Protein 3C9X (pdb70)

Solvent-accessible surface area: 13949 Å² total

Organism: Hypocrea jecorina (NCBI:txid51453)

CATH classification: 2.40.70.10 (+1 more: 2.40.70.10)

Nearest PDB structures (foldseek):
  3emy-assembly1_A  TM=1.001E+00  e=7.945E-72  Trichoderma reesei
  1gvt-assembly1_A  TM=9.847E-01  e=3.030E-51  Cryphonectria parasitica
  7bku-assembly1_A  TM=9.718E-01  e=2.158E-51  Cryphonectria parasitica
  4yct-assembly1_A  TM=9.682E-01  e=2.598E-50  Cryphonectria parasitica
  1ibq-assembly2_B  TM=9.775E-01  e=3.389E-44  Aspergillus phoenicis

B-factor: mean 25.07, std 8.89, range [13.04, 64.16]

Structure (mmCIF, N/CA/C/O backbone):
data_3C9X
#
_entry.id   3C9X
#
_cell.length_a   74.171
_cell.length_b   74.171
_cell.length_c   161.530
_cell.angle_alpha   90.00
_cell.angle_beta   90.00
_cell.angle_gamma   90.00
#
_symmetry.space_group_name_H-M   'P 43 21 2'
#
loop_
_entity.id
_entity.type
_entity.pdbx_description
1 polymer 'Trichoderma reesei Aspartic protease'
2 non-polymer GLYCEROL
3 water water
#
loop_
_atom_site.group_PDB
_atom_site.id
_atom_site.type_symbol
_atom_site.label_atom_id
_atom_site.label_alt_id
_atom_site.label_comp_id
_atom_site.label_asym_id
_atom_site.label_entity_id
_atom_site.label_seq_id
_atom_site.pdbx_PDB_ins_code
_atom_site.Cartn_x
_atom_site.Cartn_y
_atom_site.Cartn_z
_atom_site.occupancy
_atom_site.B_iso_or_equiv
_atom_site.auth_seq_id
_atom_site.auth_comp_id
_atom_site.auth_asym_id
_atom_site.auth_atom_id
_atom_site.pdbx_PDB_model_num
ATOM 9 N N . THR A 1 2 ? -6.611 69.146 10.748 1.00 17.57 -1 THR A N 1
ATOM 10 C CA . THR A 1 2 ? -5.619 68.343 10.036 1.00 17.36 -1 THR A CA 1
ATOM 11 C C . THR A 1 2 ? -4.251 68.685 10.611 1.00 17.16 -1 THR A C 1
ATOM 12 O O . THR A 1 2 ? -4.114 69.641 11.403 1.00 17.72 -1 THR A O 1
ATOM 16 N N . GLY A 1 3 ? -3.242 67.928 10.166 1.00 17.10 0 GLY A N 1
ATOM 17 C CA . GLY A 1 3 ? -1.848 68.279 10.423 1.00 17.22 0 GLY A CA 1
ATOM 18 C C . GLY A 1 3 ? -1.074 68.102 9.120 1.00 17.30 0 GLY A C 1
ATOM 19 O O . GLY A 1 3 ? -1.454 67.280 8.222 1.00 17.84 0 GLY A O 1
ATOM 20 N N . SER A 1 4 ? -0.005 68.869 8.957 1.00 17.51 1 SER A N 1
ATOM 21 C CA . SER A 1 4 ? 0.858 68.658 7.796 1.00 17.12 1 SER A CA 1
ATOM 22 C C . SER A 1 4 ? 2.264 68.901 8.286 1.00 19.16 1 SER A C 1
ATOM 23 O O . SER A 1 4 ? 2.576 70.049 8.690 1.00 19.23 1 SER A O 1
ATOM 27 N N . ALA A 1 5 ? 3.116 67.873 8.198 1.00 17.21 2 ALA A N 1
ATOM 28 C CA . ALA A 1 5 ? 4.484 67.980 8.756 1.00 18.49 2 ALA A CA 1
ATOM 29 C C . ALA A 1 5 ? 5.507 67.710 7.651 1.00 19.36 2 ALA A C 1
ATOM 30 O O . ALA A 1 5 ? 5.521 66.639 7.079 1.00 19.18 2 ALA A O 1
ATOM 32 N N . PRO A 1 6 ? 6.317 68.710 7.278 1.00 19.94 3 PRO A N 1
ATOM 33 C CA . PRO A 1 6 ? 7.365 68.439 6.268 1.00 19.21 3 PRO A CA 1
ATOM 34 C C . PRO A 1 6 ? 8.329 67.332 6.691 1.00 20.65 3 PRO A C 1
ATOM 35 O O . PRO A 1 6 ? 8.661 67.223 7.880 1.00 21.57 3 PRO A O 1
ATOM 39 N N . ASN A 1 7 ? 8.756 66.500 5.734 1.00 18.86 4 ASN A N 1
ATOM 40 C CA . ASN A 1 7 ? 9.807 65.521 6.009 1.00 17.33 4 ASN A CA 1
ATOM 41 C C . ASN A 1 7 ? 10.986 65.763 5.063 1.00 20.46 4 ASN A C 1
ATOM 42 O O . ASN A 1 7 ? 10.917 66.539 4.126 1.00 20.42 4 ASN A O 1
ATOM 47 N N . HIS A 1 8 ? 12.100 65.152 5.391 1.00 19.44 5 HIS A N 1
ATOM 48 C CA . HIS A 1 8 ? 13.255 65.187 4.490 1.00 21.71 5 HIS A CA 1
ATOM 49 C C . HIS A 1 8 ? 14.072 63.918 4.573 1.00 21.40 5 HIS A C 1
ATOM 50 O O . HIS A 1 8 ? 14.166 63.314 5.628 1.00 21.76 5 HIS A O 1
ATOM 57 N N . PRO A 1 9 ? 14.718 63.542 3.459 1.00 20.35 6 PRO A N 1
ATOM 58 C CA . PRO A 1 9 ? 15.659 62.412 3.442 1.00 19.88 6 PRO A CA 1
ATOM 59 C C . PRO A 1 9 ? 16.882 62.730 4.298 1.00 21.45 6 PRO A C 1
ATOM 60 O O . PRO A 1 9 ? 17.328 63.857 4.305 1.00 22.85 6 PRO A O 1
ATOM 64 N N . SER A 1 10 ? 17.364 61.733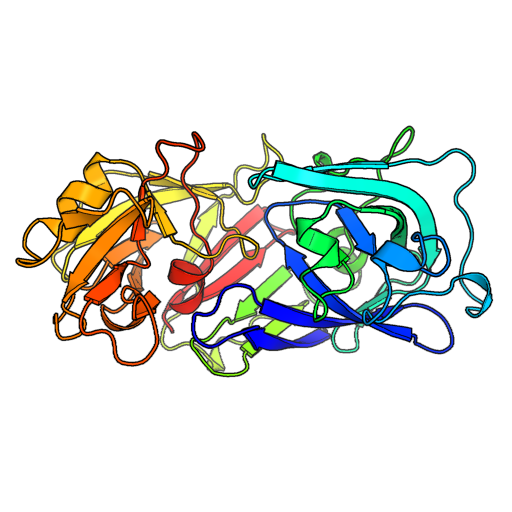 5.021 1.00 20.22 7 SER A N 1
ATOM 65 C CA . SER A 1 10 ? 18.479 61.909 5.970 1.00 21.72 7 SER A CA 1
ATOM 66 C C . SER A 1 10 ? 19.802 62.088 5.211 1.00 26.73 7 SER A C 1
ATOM 67 O O . SER A 1 10 ? 20.748 62.676 5.733 1.00 28.76 7 SER A O 1
ATOM 70 N N . ASP A 1 11 ? 19.892 61.552 4.005 1.00 25.70 8 ASP A N 1
ATOM 71 C CA . ASP A 1 11 ? 21.128 61.593 3.231 1.00 27.36 8 ASP A CA 1
ATOM 72 C C . ASP A 1 11 ? 20.874 61.471 1.746 1.00 28.86 8 ASP A C 1
ATOM 73 O O . ASP A 1 11 ? 19.719 61.367 1.294 1.00 26.60 8 ASP A O 1
ATOM 78 N N . SER A 1 12 ? 21.956 61.469 0.976 1.00 29.52 9 SER A N 1
ATOM 79 C CA . SER A 1 12 ? 21.869 61.485 -0.491 1.00 31.39 9 SER A CA 1
ATOM 80 C C . SER A 1 12 ? 21.275 60.180 -1.050 1.00 26.00 9 SER A C 1
ATOM 81 O O . SER A 1 12 ? 20.874 60.132 -2.198 1.00 29.96 9 SER A O 1
ATOM 84 N N . ALA A 1 13 ? 21.209 59.130 -0.240 1.00 25.96 10 ALA A N 1
ATOM 85 C CA . ALA A 1 13 ? 20.665 57.862 -0.709 1.00 25.97 10 ALA A CA 1
ATOM 86 C C . ALA A 1 13 ? 19.250 57.584 -0.134 1.00 23.02 10 ALA A C 1
ATOM 87 O O . ALA A 1 13 ? 18.790 56.448 -0.197 1.00 25.09 10 ALA A O 1
ATOM 89 N N . ASP A 1 14 ? 18.617 58.612 0.424 1.00 22.07 11 ASP A N 1
ATOM 90 C CA . ASP A 1 14 ? 17.258 58.491 0.992 1.00 20.95 11 ASP A CA 1
ATOM 91 C C . ASP A 1 14 ? 17.181 57.331 1.973 1.00 22.49 11 ASP A C 1
ATOM 92 O O . ASP A 1 14 ? 16.277 56.513 1.920 1.00 19.68 11 ASP A O 1
ATOM 97 N N . SER A 1 15 ? 18.141 57.237 2.879 1.00 20.00 12 SER A N 1
ATOM 98 C CA . SER A 1 15 ? 18.170 56.073 3.747 1.00 21.42 12 SER A CA 1
ATOM 99 C C . SER A 1 15 ? 16.935 55.972 4.668 1.00 19.11 12 SER A C 1
ATOM 100 O O . SER A 1 15 ? 16.463 54.891 4.910 1.00 20.30 12 SER A O 1
ATOM 103 N N . GLU A 1 16 ? 16.521 57.117 5.211 1.00 18.76 13 GLU A N 1
ATOM 104 C CA . GLU A 1 16 ? 15.346 57.201 6.084 1.00 19.30 13 GLU A CA 1
ATOM 105 C C . GLU A 1 16 ? 14.839 58.629 5.972 1.00 20.28 13 GLU A C 1
ATOM 106 O O . GLU A 1 16 ? 15.508 59.488 5.380 1.00 19.37 13 GLU A O 1
ATOM 112 N N . TYR A 1 17 ? 13.612 58.866 6.455 1.00 18.71 14 TYR A N 1
ATOM 113 C CA . TYR A 1 17 ? 12.987 60.176 6.328 1.00 19.28 14 TYR A CA 1
ATOM 114 C C . TYR A 1 17 ? 12.743 60.723 7.724 1.00 18.31 14 TYR A C 1
ATOM 115 O O . TYR A 1 17 ? 12.342 59.967 8.618 1.00 19.76 14 TYR A O 1
ATOM 124 N N . ILE A 1 18 ? 13.058 62.006 7.896 1.00 16.81 15 ILE A N 1
ATOM 125 C CA . ILE A 1 18 ? 13.073 62.694 9.194 1.00 19.80 15 ILE A CA 1
ATOM 126 C C . ILE A 1 18 ? 11.989 63.754 9.254 1.00 18.94 15 ILE A C 1
ATOM 127 O O . ILE A 1 18 ? 11.869 64.552 8.321 1.00 19.10 15 ILE A O 1
ATOM 132 N N . THR A 1 19 ? 11.200 63.798 10.329 1.00 18.40 16 THR A N 1
ATOM 133 C CA . THR A 1 19 ? 10.083 64.729 10.506 1.00 19.12 16 THR A CA 1
ATOM 134 C C . THR A 1 19 ? 10.127 65.317 11.941 1.00 19.32 16 THR A C 1
ATOM 135 O O . THR A 1 19 ? 10.406 64.589 12.897 1.00 19.20 16 THR A O 1
ATOM 139 N N . SER A 1 20 ? 9.881 66.613 12.113 1.00 19.35 17 SER A N 1
ATOM 140 C CA . SER A 1 20 ? 9.831 67.186 13.485 1.00 18.94 17 SER A CA 1
ATOM 141 C C . SER A 1 20 ? 8.543 66.825 14.194 1.00 20.16 17 SER A C 1
ATOM 142 O O . SER A 1 20 ? 7.480 66.761 13.581 1.00 21.07 17 SER A O 1
ATOM 145 N N . VAL A 1 21 ? 8.672 66.548 15.495 1.00 17.45 18 VAL A N 1
ATOM 146 C CA . VAL A 1 21 ? 7.565 66.296 16.414 1.00 17.87 18 VAL A CA 1
ATOM 147 C C . VAL A 1 21 ? 7.748 67.204 17.647 1.00 18.39 18 VAL A C 1
ATOM 148 O O . VAL A 1 21 ? 8.862 67.303 18.188 1.00 20.80 18 VAL A O 1
ATOM 152 N N . SER A 1 22 ? 6.659 67.809 18.110 1.00 18.14 19 SER A N 1
ATOM 153 C CA . SER A 1 22 ? 6.717 68.619 19.333 1.00 19.88 19 SER A CA 1
ATOM 154 C C . SER A 1 22 ? 6.093 67.884 20.515 1.00 18.78 19 SER A C 1
ATOM 155 O O . SER A 1 22 ? 4.889 67.570 20.503 1.00 19.60 19 SER A O 1
ATOM 158 N N . ILE A 1 23 ? 6.897 67.647 21.550 1.00 16.16 20 ILE A N 1
ATOM 159 C CA . ILE A 1 23 ? 6.428 66.965 22.743 1.00 17.52 20 ILE A CA 1
ATOM 160 C C . ILE A 1 23 ? 6.438 67.877 23.972 1.00 19.29 20 ILE A C 1
ATOM 161 O O . ILE A 1 23 ? 7.418 68.559 24.206 1.00 19.97 20 ILE A O 1
ATOM 166 N N . GLY A 1 24 ? 5.361 67.879 24.731 1.00 18.38 21 GLY A N 1
ATOM 167 C CA . GLY A 1 24 ? 5.352 68.563 26.023 1.00 17.32 21 GLY A CA 1
ATOM 168 C C . GLY A 1 24 ? 4.963 70.031 26.002 1.00 21.06 21 GLY A C 1
ATOM 169 O O . GLY A 1 24 ? 4.657 70.622 24.972 1.00 19.23 21 GLY A O 1
ATOM 170 N N . THR A 1 25 ? 4.935 70.600 27.203 1.00 19.26 22 THR A N 1
ATOM 171 C CA . THR A 1 25 ? 4.532 71.971 27.401 1.00 22.09 22 THR A CA 1
ATOM 172 C C . THR A 1 25 ? 5.570 72.678 28.278 1.00 22.36 22 THR A C 1
ATOM 173 O O . THR A 1 25 ? 5.748 72.305 29.420 1.00 22.57 22 THR A O 1
ATOM 177 N N . PRO A 1 26 ? 6.290 73.669 27.718 1.00 24.09 23 PRO A N 1
ATOM 178 C CA . PRO A 1 26 ? 6.386 74.120 26.322 1.00 24.36 23 PRO A CA 1
ATOM 179 C C . PRO A 1 26 ? 6.919 73.030 25.381 1.00 21.21 23 PRO A C 1
ATOM 180 O O . PRO A 1 26 ? 7.466 72.029 25.844 1.00 20.99 23 PRO A O 1
ATOM 184 N N . ALA A 1 27 ? 6.735 73.225 24.084 1.00 20.99 24 ALA A N 1
ATOM 185 C CA . ALA A 1 27 ? 7.096 72.187 23.096 1.00 21.77 24 ALA A CA 1
ATOM 186 C C . ALA A 1 27 ? 8.592 71.889 23.098 1.00 20.98 24 ALA A C 1
ATOM 187 O O . ALA A 1 27 ? 9.417 72.806 23.119 1.00 22.11 24 ALA A O 1
ATOM 189 N N . GLN A 1 28 ? 8.929 70.593 23.108 1.00 17.73 25 GLN A N 1
ATOM 190 C CA . GLN A 1 28 ? 10.315 70.163 22.863 1.00 18.83 25 GLN A CA 1
ATOM 191 C C . GLN A 1 28 ? 10.308 69.486 21.508 1.00 20.02 25 GLN A C 1
ATOM 192 O O . GLN A 1 28 ? 9.600 68.517 21.321 1.00 19.66 25 GLN A O 1
ATOM 198 N N . VAL A 1 29 ? 11.084 70.020 20.564 1.00 19.08 26 VAL A N 1
ATOM 199 C CA . VAL A 1 29 ? 11.033 69.596 19.170 1.00 19.75 26 VAL A CA 1
ATOM 200 C C . VAL A 1 29 ? 12.098 68.568 18.917 1.00 21.18 26 VAL A C 1
ATOM 201 O O . VAL A 1 29 ? 13.295 68.834 19.159 1.00 25.36 26 VAL A O 1
ATOM 205 N N . LEU A 1 30 ? 11.687 67.372 18.512 1.00 20.07 27 LEU A N 1
ATOM 206 C CA . LEU A 1 30 ? 12.591 66.264 18.244 1.00 18.81 27 LEU A CA 1
ATOM 207 C C . LEU A 1 30 ? 12.419 65.804 16.796 1.00 19.11 27 LEU A C 1
ATOM 208 O O . LEU A 1 30 ? 11.291 65.704 16.286 1.00 18.81 27 LEU A O 1
ATOM 213 N N . PRO A 1 31 ? 13.529 65.497 16.141 1.00 15.92 28 PRO A N 1
ATOM 214 C CA . PRO A 1 31 ? 13.416 64.814 14.838 1.00 16.52 28 PRO A CA 1
ATOM 215 C C . PRO A 1 31 ? 13.207 63.306 14.966 1.00 17.06 28 PRO A C 1
ATOM 216 O O . PRO A 1 31 ? 14.095 62.629 15.465 1.00 17.71 28 PRO A O 1
ATOM 220 N N . LEU A 1 32 ? 12.085 62.776 14.458 1.00 16.71 29 LEU A N 1
ATOM 221 C CA . LEU A 1 32 ? 11.773 61.357 14.646 1.00 15.27 29 LEU A CA 1
ATOM 222 C C . LEU A 1 32 ? 11.529 60.684 13.299 1.00 16.41 29 LEU A C 1
ATOM 223 O O . LEU A 1 32 ? 11.243 61.331 12.277 1.00 17.31 29 LEU A O 1
ATOM 228 N N . ASP A 1 33 ? 11.676 59.376 13.297 1.00 15.62 30 ASP A N 1
ATOM 229 C CA . ASP A 1 33 ? 11.502 58.577 12.087 1.00 17.53 30 ASP A CA 1
ATOM 230 C C . ASP A 1 33 ? 10.079 57.991 12.133 1.00 16.34 30 ASP A C 1
ATOM 231 O O . ASP A 1 33 ? 9.789 57.125 12.949 1.00 16.87 30 ASP A O 1
ATOM 236 N N . PHE A 1 34 ? 9.190 58.467 11.251 1.00 16.09 31 PHE A N 1
ATOM 237 C CA . PHE A 1 34 ? 7.818 57.952 11.154 1.00 17.28 31 PHE A CA 1
ATOM 238 C C . PHE A 1 34 ? 7.875 56.563 10.528 1.00 16.60 31 PHE A C 1
ATOM 239 O O . PHE A 1 34 ? 8.423 56.368 9.417 1.00 18.24 31 PHE A O 1
ATOM 247 N N . ASP A 1 35 ? 7.367 55.555 11.238 1.00 15.18 32 ASP A N 1
ATOM 248 C CA . ASP A 1 35 ? 7.624 54.179 10.827 1.00 14.67 32 ASP A CA 1
ATOM 249 C C . ASP A 1 35 ? 6.325 53.384 10.745 1.00 16.91 32 ASP A C 1
ATOM 250 O O . ASP A 1 35 ? 5.777 52.956 11.762 1.00 15.34 32 ASP A O 1
ATOM 255 N N . THR A 1 36 ? 5.798 53.169 9.538 1.00 17.40 33 THR A N 1
ATOM 256 C CA . THR A 1 36 ? 4.516 52.429 9.442 1.00 17.68 33 THR A CA 1
ATOM 257 C C . THR A 1 36 ? 4.724 50.905 9.608 1.00 16.40 33 THR A C 1
ATOM 258 O O . THR A 1 36 ? 3.778 50.137 9.521 1.00 16.67 33 THR A O 1
ATOM 262 N N . GLY A 1 37 ? 5.961 50.508 9.880 1.00 16.18 34 GLY A N 1
ATOM 263 C CA . GLY A 1 37 ? 6.303 49.110 10.150 1.00 17.17 34 GLY A CA 1
ATOM 264 C C . GLY A 1 37 ? 6.433 48.825 11.663 1.00 17.43 34 GLY A C 1
ATOM 265 O O . GLY A 1 37 ? 6.758 47.730 12.060 1.00 18.69 34 GLY A O 1
ATOM 266 N N . SER A 1 38 ? 6.204 49.809 12.513 1.00 14.70 35 SER A N 1
ATOM 267 C CA . SER A 1 38 ? 6.199 49.490 13.939 1.00 17.21 35 SER A CA 1
ATOM 268 C C . SER A 1 38 ? 5.144 50.303 14.685 1.00 16.46 35 SER A C 1
ATOM 269 O O . SER A 1 38 ? 4.523 51.198 14.101 1.00 16.22 35 SER A O 1
ATOM 272 N N . SER A 1 39 ? 4.994 50.042 15.986 1.00 15.64 36 SER A N 1
ATOM 273 C CA . SER A 1 39 ? 3.845 50.580 16.700 1.00 16.31 36 SER A CA 1
ATOM 274 C C . SER A 1 39 ? 4.178 51.297 18.003 1.00 16.07 36 SER A C 1
ATOM 275 O O . SER A 1 39 ? 3.298 51.509 18.798 1.00 15.72 36 SER A O 1
ATOM 278 N N . ASP A 1 40 ? 5.453 51.597 18.231 1.00 15.35 37 ASP A N 1
ATOM 279 C CA . ASP A 1 40 ? 5.865 52.286 19.432 1.00 16.12 37 ASP A CA 1
ATOM 280 C C . ASP A 1 40 ? 6.369 53.690 19.132 1.00 16.61 37 ASP A C 1
ATOM 281 O O . ASP A 1 40 ? 7.173 53.907 18.203 1.00 18.44 37 ASP A O 1
ATOM 286 N N . LEU A 1 41 ? 5.908 54.653 19.910 1.00 16.25 38 LEU A N 1
ATOM 287 C CA . LEU A 1 41 ? 6.485 56.000 19.822 1.00 14.77 38 LEU A CA 1
ATOM 288 C C . LEU A 1 41 ? 7.524 56.068 20.949 1.00 15.27 38 LEU A C 1
ATOM 289 O O . LEU A 1 41 ? 7.154 56.093 22.102 1.00 15.75 38 LEU A O 1
ATOM 294 N N . TRP A 1 42 ? 8.790 56.075 20.589 1.00 14.72 39 TRP A N 1
ATOM 295 C CA . TRP A 1 42 ? 9.858 56.093 21.600 1.00 15.81 39 TRP A CA 1
ATOM 296 C C . TRP A 1 42 ? 10.888 57.142 21.306 1.00 17.08 39 TRP A C 1
ATOM 297 O O . TRP A 1 42 ? 11.073 57.488 20.143 1.00 16.64 39 TRP A O 1
ATOM 308 N N . VAL A 1 43 ? 11.495 57.730 22.347 1.00 15.32 40 VAL A N 1
ATOM 309 C CA . VAL A 1 43 ? 12.388 58.867 22.132 1.00 16.82 40 VAL A CA 1
ATOM 310 C C . VAL A 1 43 ? 13.638 58.737 23.008 1.00 15.18 40 VAL A C 1
ATOM 311 O O . VAL A 1 43 ? 13.601 58.049 24.074 1.00 16.60 40 VAL A O 1
ATOM 315 N N . PHE A 1 44 ? 14.708 59.358 22.531 1.00 14.91 41 PHE A N 1
ATOM 316 C CA . PHE A 1 44 ? 15.897 59.627 23.361 1.00 15.39 41 PHE A CA 1
ATOM 317 C C . PHE A 1 44 ? 15.412 60.690 24.368 1.00 15.73 41 PHE A C 1
ATOM 318 O O . PHE A 1 44 ? 14.700 61.623 24.010 1.00 16.54 41 PHE A O 1
ATOM 326 N N . SER A 1 45 ? 15.776 60.533 25.631 1.00 15.38 42 SER A N 1
ATOM 327 C CA . SER A 1 45 ? 15.276 61.407 26.680 1.00 14.97 42 SER A CA 1
ATOM 328 C C . SER A 1 45 ? 16.386 61.686 27.685 1.00 15.76 42 SER A C 1
ATOM 329 O O . SER A 1 45 ? 17.523 61.248 27.515 1.00 17.24 42 SER A O 1
ATOM 332 N N . SER A 1 46 ? 16.029 62.459 28.707 1.00 16.13 43 SER A N 1
ATOM 333 C CA . SER A 1 46 ? 16.948 62.778 29.779 1.00 17.70 43 SER A CA 1
ATOM 334 C C . SER A 1 46 ? 17.306 61.524 30.604 1.00 18.87 43 SER A C 1
ATOM 335 O O . SER A 1 46 ? 18.267 61.557 31.377 1.00 20.04 43 SER A O 1
ATOM 338 N N . GLU A 1 47 ? 16.577 60.433 30.401 1.00 18.42 44 GLU A N 1
ATOM 339 C CA . GLU A 1 47 ? 16.856 59.150 31.032 1.00 19.15 44 GLU A CA 1
ATOM 340 C C . GLU A 1 47 ? 17.690 58.198 30.161 1.00 18.58 44 GLU A C 1
ATOM 341 O O . GLU A 1 47 ? 18.028 57.098 30.611 1.00 17.98 44 GLU A O 1
ATOM 347 N N . THR A 1 48 ? 17.944 58.587 28.911 1.00 17.37 45 THR A N 1
ATOM 348 C CA . THR A 1 48 ? 18.790 57.783 28.022 1.00 16.26 45 THR A CA 1
ATOM 349 C C . THR A 1 48 ? 20.235 58.026 28.504 1.00 16.45 45 THR A C 1
ATOM 350 O O . THR A 1 48 ? 20.565 59.141 28.867 1.00 17.93 45 THR A O 1
ATOM 354 N N . PRO A 1 49 ? 21.029 56.973 28.590 1.00 16.97 46 PRO A N 1
ATOM 355 C CA . PRO A 1 49 ? 22.440 57.133 29.024 1.00 17.38 46 PRO A CA 1
ATOM 356 C C . PRO A 1 49 ? 23.102 58.271 28.207 1.00 17.69 46 PRO A C 1
ATOM 357 O O . PRO A 1 49 ? 22.883 58.403 26.978 1.00 17.29 46 PRO A O 1
ATOM 361 N N . LYS A 1 50 ? 23.844 59.142 28.886 1.00 16.35 47 LYS A N 1
ATOM 362 C CA . LYS A 1 50 ? 24.347 60.347 28.212 1.00 16.91 47 LYS A CA 1
ATOM 363 C C . LYS A 1 50 ? 25.336 59.976 27.096 1.00 16.74 47 LYS A C 1
ATOM 364 O O . LYS A 1 50 ? 25.441 60.703 26.102 1.00 17.44 47 LYS A O 1
ATOM 370 N N . SER A 1 51 ? 26.011 58.838 27.273 1.00 18.56 48 SER A N 1
ATOM 371 C CA . SER A 1 51 ? 26.986 58.329 26.301 1.00 18.68 48 SER A CA 1
ATOM 372 C C . SER A 1 51 ? 26.250 57.874 25.037 1.00 21.50 48 SER A C 1
ATOM 373 O O . SER A 1 51 ? 26.835 57.846 23.966 1.00 21.61 48 SER A O 1
ATOM 376 N N . SER A 1 52 ? 24.992 57.466 25.188 1.00 17.54 49 SER A N 1
ATOM 377 C CA . SER A 1 52 ? 24.173 57.097 23.999 1.00 18.35 49 SER A CA 1
ATOM 378 C C . SER A 1 52 ? 23.480 58.282 23.362 1.00 19.99 49 SER A C 1
ATOM 379 O O . SER A 1 52 ? 23.276 58.289 22.148 1.00 19.83 49 SER A O 1
ATOM 382 N N . ALA A 1 53 ? 23.050 59.254 24.170 1.00 17.66 50 ALA A N 1
ATOM 383 C CA . ALA A 1 53 ? 22.224 60.353 23.677 1.00 17.39 50 ALA A CA 1
ATOM 384 C C . ALA A 1 53 ? 23.035 61.566 23.220 1.00 18.89 50 ALA A C 1
ATOM 385 O O . ALA A 1 53 ? 22.475 62.505 22.658 1.00 18.24 50 ALA A O 1
ATOM 387 N N . THR A 1 54 ? 24.336 61.597 23.521 1.00 19.60 51 THR A N 1
ATOM 388 C CA . THR A 1 54 ? 25.095 62.792 23.180 1.00 21.06 51 THR A CA 1
ATOM 389 C C . THR A 1 54 ? 24.958 63.130 21.682 1.00 21.69 51 THR A C 1
ATOM 390 O O . THR A 1 54 ? 25.039 62.243 20.809 1.00 20.81 51 THR A O 1
ATOM 394 N N . GLY A 1 55 ? 24.747 64.413 21.401 1.00 20.67 52 GLY A N 1
ATOM 395 C CA . GLY A 1 55 ? 24.571 64.873 20.030 1.00 22.11 52 GLY A CA 1
ATOM 396 C C . GLY A 1 55 ? 23.151 64.687 19.489 1.00 22.92 52 GLY A C 1
ATOM 397 O O . GLY A 1 55 ? 22.852 65.178 18.393 1.00 24.11 52 GLY A O 1
ATOM 398 N N . HIS A 1 56 ? 22.274 64.021 20.243 1.00 19.08 53 HIS A N 1
ATOM 399 C CA . HIS A 1 56 ? 20.880 63.860 19.773 1.00 18.12 53 HIS A CA 1
ATOM 400 C C . HIS A 1 56 ? 19.999 64.827 20.554 1.00 20.33 53 HIS A C 1
ATOM 401 O O . HIS A 1 56 ? 20.220 65.028 21.724 1.00 20.33 53 HIS A O 1
ATOM 408 N N . ALA A 1 57 ? 18.985 65.409 19.928 1.00 19.82 54 ALA A N 1
ATOM 409 C CA . ALA A 1 57 ? 17.951 66.106 20.671 1.00 19.30 54 ALA A CA 1
ATOM 410 C C . ALA A 1 57 ? 17.267 65.116 21.595 1.00 18.66 54 ALA A C 1
ATOM 411 O O . ALA A 1 57 ? 17.052 63.948 21.210 1.00 17.69 54 ALA A O 1
ATOM 413 N N . ILE A 1 58 ? 16.907 65.571 22.794 1.00 18.67 55 ILE A N 1
ATOM 414 C CA . ILE A 1 58 ? 16.213 64.709 23.748 1.00 15.72 55 ILE A CA 1
ATOM 415 C C . ILE A 1 58 ? 14.967 65.326 24.344 1.00 18.06 55 ILE A C 1
ATOM 416 O O . ILE A 1 58 ? 14.813 66.562 24.440 1.00 18.71 55 ILE A O 1
ATOM 421 N N . TYR A 1 59 ? 14.115 64.439 24.805 1.00 16.15 56 TYR A N 1
ATOM 422 C CA . TYR A 1 59 ? 12.903 64.815 25.563 1.00 17.18 56 TYR A CA 1
ATOM 423 C C . TYR A 1 59 ? 13.193 64.773 27.064 1.00 18.71 56 TYR A C 1
ATOM 424 O O . TYR A 1 59 ? 13.629 63.729 27.563 1.00 17.74 56 TYR A O 1
ATOM 433 N N . THR A 1 60 ? 12.926 65.889 27.773 1.00 16.99 57 THR A N 1
ATOM 434 C CA . THR A 1 60 ? 13.084 65.909 29.212 1.00 18.47 57 THR A CA 1
ATOM 435 C C . THR A 1 60 ? 11.711 66.059 29.875 1.00 17.38 57 THR A C 1
ATOM 436 O O . THR A 1 60 ? 11.192 67.157 29.945 1.00 18.65 57 THR A O 1
ATOM 440 N N . PRO A 1 61 ? 11.117 64.968 30.362 1.00 18.45 58 PRO A N 1
ATOM 441 C CA . PRO A 1 61 ? 9.755 65.094 30.910 1.00 17.43 58 PRO A CA 1
ATOM 442 C C . PRO A 1 61 ? 9.661 66.011 32.141 1.00 20.39 58 PRO A C 1
ATOM 443 O O . PRO A 1 61 ? 8.622 66.615 32.308 1.00 21.09 58 PRO A O 1
ATOM 447 N N . SER A 1 62 ? 10.699 66.134 32.964 1.00 20.96 59 SER A N 1
ATOM 448 C CA . SER A 1 62 ? 10.576 67.090 34.079 1.00 20.73 59 SER A CA 1
ATOM 449 C C . SER A 1 62 ? 10.449 68.570 33.665 1.00 22.43 59 SER A C 1
ATOM 450 O O . SER A 1 62 ? 10.129 69.434 34.519 1.00 24.95 59 SER A O 1
ATOM 453 N N . LYS A 1 63 ? 10.746 68.905 32.418 1.00 20.39 60 LYS A N 1
ATOM 454 C CA . LYS A 1 63 ? 10.628 70.294 31.979 1.00 22.86 60 LYS A CA 1
ATOM 455 C C . LYS A 1 63 ? 9.291 70.570 31.286 1.00 22.65 60 LYS A C 1
ATOM 456 O O . LYS A 1 63 ? 9.081 71.659 30.761 1.00 23.03 60 LYS A O 1
ATOM 462 N N . SER A 1 64 ? 8.446 69.548 31.255 1.00 20.98 61 SER A N 1
ATOM 463 C CA . SER A 1 64 ? 7.121 69.653 30.660 1.00 19.80 61 SER A CA 1
ATOM 464 C C . SER A 1 64 ? 6.052 69.578 31.733 1.00 20.39 61 SER A C 1
ATOM 465 O O . SER A 1 64 ? 5.958 68.626 32.494 1.00 20.17 61 SER A O 1
ATOM 468 N N . SER A 1 65 ? 5.211 70.601 31.778 1.00 20.38 62 SER A N 1
ATOM 469 C CA . SER A 1 65 ? 4.169 70.703 32.782 1.00 23.94 62 SER A CA 1
ATOM 470 C C . SER A 1 65 ? 3.007 69.699 32.544 1.00 23.91 62 SER A C 1
ATOM 471 O O . SER A 1 65 ? 2.155 69.522 33.414 1.00 26.06 62 SER A O 1
ATOM 474 N N . THR A 1 66 ? 3.008 69.006 31.394 1.00 22.62 63 THR A N 1
ATOM 475 C CA . THR A 1 66 ? 1.916 68.106 31.027 1.00 20.96 63 THR A CA 1
ATOM 476 C C . THR A 1 66 ? 2.360 66.647 31.048 1.00 22.55 63 THR A C 1
ATOM 477 O O . THR A 1 66 ? 1.573 65.765 30.749 1.00 22.89 63 THR A O 1
ATOM 481 N N . SER A 1 67 A 3.623 66.395 31.377 1.00 20.15 63 SER A N 1
ATOM 482 C CA . SER A 1 67 A 4.085 64.998 31.418 1.00 19.56 63 SER A CA 1
ATOM 483 C C . SER A 1 67 A 3.568 64.273 32.651 1.00 20.51 63 SER A C 1
ATOM 484 O O . SER A 1 67 A 3.355 64.882 33.712 1.00 22.59 63 SER A O 1
ATOM 487 N N . LYS A 1 68 ? 3.402 62.972 32.527 1.00 19.46 64 LYS A N 1
ATOM 488 C CA . LYS A 1 68 ? 3.049 62.133 33.663 1.00 21.61 64 LYS A CA 1
ATOM 489 C C . LYS A 1 68 ? 3.714 60.798 33.478 1.00 22.31 64 LYS A C 1
ATOM 490 O O . LYS A 1 68 ? 3.560 60.174 32.425 1.00 23.06 64 LYS A O 1
ATOM 496 N N . LYS A 1 69 ? 4.495 60.348 34.444 1.00 19.64 65 LYS A N 1
ATOM 497 C CA . LYS A 1 69 ? 5.002 58.964 34.338 1.00 20.50 65 LYS A CA 1
ATOM 498 C C . LYS A 1 69 ? 3.874 57.906 34.432 1.00 23.68 65 LYS A C 1
ATOM 499 O O . LYS A 1 69 ? 2.941 58.038 35.250 1.00 24.45 65 LYS A O 1
ATOM 505 N N . VAL A 1 70 ? 3.947 56.840 33.626 1.00 19.80 66 VAL A N 1
ATOM 506 C CA . VAL A 1 70 ? 2.977 55.787 33.716 1.00 21.38 66 VAL A CA 1
ATOM 507 C C . VAL A 1 70 ? 3.558 54.715 34.626 1.00 24.08 66 VAL A C 1
ATOM 508 O O . VAL A 1 70 ? 4.483 53.968 34.250 1.00 21.73 66 VAL A O 1
ATOM 512 N N . SER A 1 71 ? 3.029 54.677 35.843 1.00 22.60 67 SER A N 1
ATOM 513 C CA . SER A 1 71 ? 3.526 53.746 36.820 1.00 25.58 67 SER A CA 1
ATOM 514 C C . SER A 1 71 ? 3.456 52.285 36.352 1.00 23.89 67 SER A C 1
ATOM 515 O O . SER A 1 71 ? 2.425 51.819 35.845 1.00 23.63 67 SER A O 1
ATOM 518 N N . GLY A 1 72 ? 4.557 51.562 36.515 1.00 23.37 68 GLY A N 1
ATOM 519 C CA . GLY A 1 72 ? 4.574 50.132 36.207 1.00 23.58 68 GLY A CA 1
ATOM 520 C C . GLY A 1 72 ? 4.741 49.758 34.740 1.00 22.29 68 GLY A C 1
ATOM 521 O O . GLY A 1 72 ? 4.757 48.579 34.392 1.00 22.81 68 GLY A O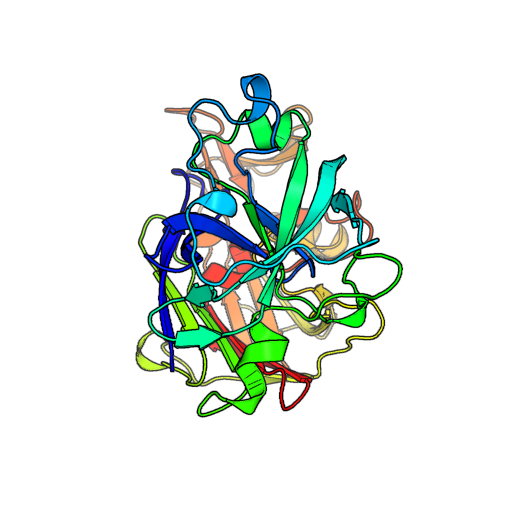 1
ATOM 522 N N . ALA A 1 73 ? 4.848 50.752 33.864 1.00 20.60 69 ALA A N 1
ATOM 523 C CA . ALA A 1 73 ? 4.901 50.442 32.438 1.00 19.97 69 ALA A CA 1
ATOM 524 C C . ALA A 1 73 ? 6.350 50.278 31.960 1.00 17.15 69 ALA A C 1
ATOM 525 O O . ALA A 1 73 ? 7.225 51.011 32.381 1.00 20.10 69 ALA A O 1
ATOM 527 N N . SER A 1 74 ? 6.609 49.314 31.087 1.00 18.21 70 SER A N 1
ATOM 528 C CA . SER A 1 74 ? 7.953 49.193 30.479 1.00 16.69 70 SER A CA 1
ATOM 529 C C . SER A 1 74 ? 7.762 48.791 29.016 1.00 17.69 70 SER A C 1
ATOM 530 O O . SER A 1 74 ? 6.662 48.442 28.598 1.00 17.78 70 SER A O 1
ATOM 533 N N . TRP A 1 75 ? 8.833 48.857 28.231 1.00 18.36 71 TRP A N 1
ATOM 534 C CA . TRP A 1 75 ? 8.761 48.463 26.826 1.00 18.05 71 TRP A CA 1
ATOM 535 C C . TRP A 1 75 ? 10.135 48.029 26.384 1.00 18.64 71 TRP A C 1
ATOM 536 O O . TRP A 1 75 ? 11.139 48.437 26.963 1.00 17.35 71 TRP A O 1
ATOM 547 N N . SER A 1 76 ? 10.175 47.124 25.413 1.00 18.20 72 SER A N 1
ATOM 548 C CA . SER A 1 76 ? 11.433 46.689 24.817 1.00 19.90 72 SER A CA 1
ATOM 549 C C . SER A 1 76 ? 11.102 46.355 23.365 1.00 22.98 72 SER A C 1
ATOM 550 O O . SER A 1 76 ? 9.986 45.883 23.068 1.00 21.77 72 SER A O 1
ATOM 553 N N . ILE A 1 77 ? 12.033 46.607 22.447 1.00 20.85 73 ILE A N 1
ATOM 554 C CA . ILE A 1 77 ? 11.745 46.357 21.038 1.00 21.39 73 ILE A CA 1
ATOM 555 C C . ILE A 1 77 ? 13.056 45.944 20.357 1.00 27.06 73 ILE A C 1
ATOM 556 O O . ILE A 1 77 ? 14.116 46.371 20.764 1.00 23.85 73 ILE A O 1
ATOM 561 N N . SER A 1 78 ? 12.938 45.046 19.377 1.00 28.29 74 SER A N 1
ATOM 562 C CA . SER A 1 78 ? 14.004 44.700 18.421 1.00 30.97 74 SER A CA 1
ATOM 563 C C . SER A 1 78 ? 13.429 44.891 17.022 1.00 31.82 74 SER A C 1
ATOM 564 O O . SER A 1 78 ? 12.278 44.504 16.715 1.00 34.59 74 SER A O 1
ATOM 567 N N . TYR A 1 79 ? 14.206 45.511 16.152 1.00 30.50 75 TYR A N 1
ATOM 568 C CA . TYR A 1 79 ? 13.699 45.836 14.843 1.00 30.90 75 TYR A CA 1
ATOM 569 C C . TYR A 1 79 ? 14.199 44.844 13.800 1.00 33.93 75 TYR A C 1
ATOM 570 O O . TYR A 1 79 ? 14.993 43.950 14.120 1.00 35.55 75 TYR A O 1
ATOM 579 N N . GLY A 1 80 ? 13.733 45.022 12.568 1.00 36.99 76 GLY A N 1
ATOM 580 C CA . GLY A 1 80 ? 14.105 44.170 11.459 1.00 38.64 76 GLY A CA 1
ATOM 581 C C . GLY A 1 80 ? 15.603 44.077 11.327 1.00 40.64 76 GLY A C 1
ATOM 582 O O . GLY A 1 80 ? 16.133 42.973 11.140 1.00 45.08 76 GLY A O 1
ATOM 583 N N . ASP A 1 81 ? 16.280 45.226 11.453 1.00 39.57 77 ASP A N 1
ATOM 584 C CA . ASP A 1 81 ? 17.729 45.320 11.227 1.00 37.93 77 ASP A CA 1
ATOM 585 C C . ASP A 1 81 ? 18.626 44.879 12.408 1.00 39.05 77 ASP A C 1
ATOM 586 O O . ASP A 1 81 ? 19.853 45.017 12.356 1.00 41.01 77 ASP A O 1
ATOM 591 N N . GLY A 1 82 ? 18.030 44.323 13.460 1.00 36.47 78 GLY A N 1
ATOM 592 C CA . GLY A 1 82 ? 18.812 43.939 14.617 1.00 35.13 78 GLY A CA 1
ATOM 593 C C . GLY A 1 82 ? 19.060 45.043 15.652 1.00 34.59 78 GLY A C 1
ATOM 594 O O . GLY A 1 82 ? 19.641 44.756 16.697 1.00 34.93 78 GLY A O 1
ATOM 595 N N . SER A 1 83 ? 18.661 46.286 15.364 1.00 31.41 79 SER A N 1
ATOM 596 C CA . SER A 1 83 ? 18.780 47.371 16.364 1.00 28.87 79 SER A CA 1
ATOM 597 C C . SER A 1 83 ? 17.696 47.154 17.433 1.00 26.72 79 SER A C 1
ATOM 598 O O . SER A 1 83 ? 16.757 46.374 17.228 1.00 26.09 79 SER A O 1
ATOM 601 N N . SER A 1 84 ? 17.812 47.875 18.540 1.00 23.36 80 SER A N 1
ATOM 602 C CA . SER A 1 84 ? 16.920 47.639 19.670 1.00 23.43 80 SER A CA 1
ATOM 603 C C . SER A 1 84 ? 16.911 48.830 20.598 1.00 21.89 80 SER A C 1
ATOM 604 O O . SER A 1 84 ? 17.792 49.695 20.540 1.00 23.03 80 SER A O 1
ATOM 607 N N . SER A 1 85 A 15.934 48.822 21.494 1.00 21.57 80 SER A N 1
ATOM 608 C CA . SER A 1 85 A 15.838 49.840 22.529 1.00 21.54 80 SER A CA 1
ATOM 609 C C . SER A 1 85 A 14.768 49.438 23.557 1.00 19.44 80 SER A C 1
ATOM 610 O O . SER A 1 85 A 13.956 48.542 23.290 1.00 18.38 80 SER A O 1
ATOM 613 N N . SER A 1 86 ? 14.767 50.111 24.708 1.00 16.62 81 SER A N 1
ATOM 614 C CA . SER A 1 86 ? 13.872 49.740 25.791 1.00 16.25 81 SER A CA 1
ATOM 615 C C . SER A 1 86 ? 13.852 50.833 26.841 1.00 17.73 81 SER A C 1
ATOM 616 O O . SER A 1 86 ? 14.748 51.638 26.918 1.00 18.92 81 SER A O 1
ATOM 619 N N . GLY A 1 87 ? 12.847 50.832 27.699 1.00 16.56 82 GLY A N 1
ATOM 620 C CA . GLY A 1 87 ? 12.737 51.906 28.675 1.00 16.84 82 GLY A CA 1
ATOM 621 C C . GLY A 1 87 ? 11.422 51.893 29.467 1.00 18.10 82 GLY A C 1
ATOM 622 O O . GLY A 1 87 ? 10.834 50.845 29.680 1.00 18.86 82 GLY A O 1
ATOM 623 N N . ASP A 1 88 ? 11.011 53.075 29.935 1.00 15.65 83 ASP A N 1
ATOM 624 C CA . ASP A 1 88 ? 9.757 53.232 30.697 1.00 18.72 83 ASP A CA 1
ATOM 625 C C . ASP A 1 88 ? 8.889 54.198 29.909 1.00 18.89 83 ASP A C 1
ATOM 626 O O . ASP A 1 88 ? 9.211 54.504 28.747 1.00 17.92 83 ASP A O 1
ATOM 631 N N . VAL A 1 89 ? 7.753 54.604 30.490 1.00 17.58 84 VAL A N 1
ATOM 632 C CA . VAL A 1 89 ? 6.713 55.249 29.685 1.00 18.46 84 VAL A CA 1
ATOM 633 C C . VAL A 1 89 ? 6.145 56.475 30.394 1.00 18.56 84 VAL A C 1
ATOM 634 O O . VAL A 1 89 ? 5.890 56.413 31.596 1.00 17.05 84 VAL A O 1
ATOM 638 N N . TYR A 1 90 ? 5.875 57.534 29.631 1.00 16.83 85 TYR A N 1
ATOM 639 C CA . TYR A 1 90 ? 5.293 58.767 30.142 1.00 17.50 85 TYR A CA 1
ATOM 640 C C . TYR A 1 90 ? 4.094 59.001 29.231 1.00 19.85 85 TYR A C 1
ATOM 641 O O . TYR A 1 90 ? 4.012 58.396 28.165 1.00 18.60 85 TYR A O 1
ATOM 650 N N . THR A 1 91 ? 3.157 59.835 29.677 1.00 18.24 86 THR A N 1
ATOM 651 C CA . THR A 1 91 ? 2.194 60.400 28.729 1.00 16.53 86 THR A CA 1
ATOM 652 C C . THR A 1 91 ? 2.492 61.880 28.642 1.00 17.54 86 THR A C 1
ATOM 653 O O . THR A 1 91 ? 2.956 62.498 29.602 1.00 18.95 86 THR A O 1
ATOM 657 N N . ASP A 1 92 ? 2.248 62.461 27.476 1.00 18.12 87 ASP A N 1
ATOM 658 C CA . ASP A 1 92 ? 2.455 63.896 27.294 1.00 17.02 87 ASP A CA 1
ATOM 659 C C . ASP A 1 92 ? 1.716 64.333 26.029 1.00 18.35 87 ASP A C 1
ATOM 660 O O . ASP A 1 92 ? 1.267 63.507 25.228 1.00 17.17 87 ASP A O 1
ATOM 665 N N . LYS A 1 93 ? 1.572 65.640 25.874 1.00 18.14 88 LYS A N 1
ATOM 666 C CA . LYS A 1 93 ? 1.012 66.207 24.635 1.00 17.41 88 LYS A CA 1
ATOM 667 C C . LYS A 1 93 ? 2.020 66.003 23.514 1.00 19.28 88 LYS A C 1
ATOM 668 O O . LYS A 1 93 ? 3.225 66.275 23.689 1.00 19.20 88 LYS A O 1
ATOM 674 N N . VAL A 1 94 ? 1.566 65.476 22.371 1.00 15.62 89 VAL A N 1
ATOM 675 C CA . VAL A 1 94 ? 2.446 65.299 21.197 1.00 15.37 89 VAL A CA 1
ATOM 676 C C . VAL A 1 94 ? 1.787 65.944 19.997 1.00 18.69 89 VAL A C 1
ATOM 677 O O . VAL A 1 94 ? 0.634 65.604 19.666 1.00 17.55 89 VAL A O 1
ATOM 681 N N . THR A 1 95 ? 2.498 66.878 19.367 1.00 17.98 90 THR A N 1
ATOM 682 C CA . THR A 1 95 ? 1.933 67.655 18.264 1.00 18.19 90 THR A CA 1
ATOM 683 C C . THR A 1 95 ? 2.757 67.374 17.041 1.00 17.76 90 THR A C 1
ATOM 684 O O . THR A 1 95 ? 3.982 67.486 17.049 1.00 18.50 90 THR A O 1
ATOM 688 N N . ILE A 1 96 ? 2.069 67.006 15.967 1.00 18.08 91 ILE A N 1
ATOM 689 C CA . ILE A 1 96 ? 2.732 66.737 14.686 1.00 16.37 91 ILE A CA 1
ATOM 690 C C . ILE A 1 96 ? 2.045 67.602 13.606 1.00 19.29 91 ILE A C 1
ATOM 691 O O . ILE A 1 96 ? 0.819 67.544 13.448 1.00 17.59 91 ILE A O 1
ATOM 696 N N . GLY A 1 97 ? 2.820 68.423 12.929 1.00 19.08 92 GLY A N 1
ATOM 697 C CA . GLY A 1 97 ? 2.292 69.271 11.852 1.00 19.84 92 GLY A CA 1
ATOM 698 C C . GLY A 1 97 ? 1.130 70.148 12.275 1.00 21.39 92 GLY A C 1
ATOM 699 O O . GLY A 1 97 ? 0.215 70.396 11.466 1.00 19.81 92 GLY A O 1
ATOM 700 N N . GLY A 1 98 ? 1.190 70.665 13.506 1.00 19.66 93 GLY A N 1
ATOM 701 C CA . GLY A 1 98 ? 0.119 71.481 14.023 1.00 22.10 93 GLY A CA 1
ATOM 702 C C . GLY A 1 98 ? -1.067 70.793 14.674 1.00 21.13 93 GLY A C 1
ATOM 703 O O . GLY A 1 98 ? -1.884 71.464 15.268 1.00 23.33 93 GLY A O 1
ATOM 704 N N . PHE A 1 99 ? -1.140 69.456 14.637 1.00 18.03 94 PHE A N 1
ATOM 705 C CA . PHE A 1 99 ? -2.251 68.750 15.243 1.00 18.85 94 PHE A CA 1
ATOM 706 C C . PHE A 1 99 ? -1.777 68.058 16.524 1.00 19.43 94 PHE A C 1
ATOM 707 O O . PHE A 1 99 ? -0.727 67.402 16.513 1.00 20.07 94 PHE A O 1
ATOM 715 N N . SER A 1 100 ? -2.523 68.240 17.614 1.00 18.52 95 SER A N 1
ATOM 716 C CA . SER A 1 100 ? -2.111 67.696 18.925 1.00 17.44 95 SER A CA 1
ATOM 717 C C . SER A 1 100 ? -2.931 66.528 19.397 1.00 19.90 95 SER A C 1
ATOM 718 O O . SER A 1 100 ? -4.177 66.546 19.336 1.00 20.83 95 SER A O 1
ATOM 721 N N . VAL A 1 101 ? -2.238 65.524 19.918 1.00 19.94 96 VAL A N 1
ATOM 722 C CA . VAL A 1 101 ? -2.827 64.501 20.788 1.00 19.18 96 VAL A CA 1
ATOM 723 C C . VAL A 1 101 ? -2.443 64.892 22.207 1.00 20.76 96 VAL A C 1
ATOM 724 O O . VAL A 1 101 ? -1.264 65.054 22.527 1.00 18.93 96 VAL A O 1
ATOM 728 N N . ASN A 1 102 ? -3.431 65.046 23.075 1.00 20.25 97 ASN A N 1
ATOM 729 C CA . ASN A 1 102 ? -3.083 65.646 24.373 1.00 23.72 97 ASN A CA 1
ATOM 730 C C . ASN A 1 102 ? -2.478 64.690 25.372 1.00 23.36 97 ASN A C 1
ATOM 731 O O . ASN A 1 102 ? -1.680 65.121 26.242 1.00 23.53 97 ASN A O 1
ATOM 736 N N . THR A 1 103 ? -2.839 63.409 25.282 1.00 21.99 98 THR A N 1
ATOM 737 C CA . THR A 1 103 ? -2.311 62.429 26.231 1.00 19.24 98 THR A CA 1
ATOM 738 C C . THR A 1 103 ? -1.844 61.223 25.393 1.00 19.95 98 THR A C 1
ATOM 739 O O . THR A 1 103 ? -2.592 60.298 25.141 1.00 25.36 98 THR A O 1
ATOM 743 N N . GLN A 1 104 ? -0.619 61.299 24.912 1.00 17.65 99 GLN A N 1
ATOM 744 C CA . GLN A 1 104 ? -0.020 60.279 24.074 1.00 16.28 99 GLN A CA 1
ATOM 745 C C . GLN A 1 104 ? 1.063 59.506 24.882 1.00 17.73 99 GLN A C 1
ATOM 746 O O . GLN A 1 104 ? 1.837 60.106 25.634 1.00 17.06 99 GLN A O 1
ATOM 752 N N . GLY A 1 105 ? 1.105 58.190 24.733 1.00 16.09 100 GLY A N 1
ATOM 753 C CA . GLY A 1 105 ? 2.222 57.443 25.320 1.00 16.75 100 GLY A CA 1
ATOM 754 C C . GLY A 1 105 ? 3.546 57.731 24.622 1.00 15.17 100 GLY A C 1
ATOM 755 O O . GLY A 1 105 ? 3.676 57.530 23.395 1.00 17.41 100 GLY A O 1
ATOM 756 N N . VAL A 1 106 ? 4.516 58.190 25.424 1.00 14.29 101 VAL A N 1
ATOM 757 C CA . VAL A 1 106 ? 5.852 58.575 24.969 1.00 14.78 101 VAL A CA 1
ATOM 758 C C . VAL A 1 106 ? 6.839 57.643 25.707 1.00 16.56 101 VAL A C 1
ATOM 759 O O . VAL A 1 106 ? 6.952 57.695 26.939 1.00 17.47 101 VAL A O 1
ATOM 763 N N . GLU A 1 107 ? 7.431 56.718 24.945 1.00 14.95 102 GLU A N 1
ATOM 764 C CA . GLU A 1 107 ? 8.201 55.625 25.523 1.00 15.85 102 GLU A CA 1
ATOM 765 C C . GLU A 1 107 ? 9.625 56.160 25.609 1.00 17.93 102 GLU A C 1
ATOM 766 O O . GLU A 1 107 ? 10.261 56.449 24.592 1.00 17.47 102 GLU A O 1
ATOM 772 N N . SER A 1 108 ? 10.109 56.312 26.850 1.00 16.02 103 SER A N 1
ATOM 773 C CA . SER A 1 108 ? 11.404 56.939 27.080 1.00 16.57 103 SER A CA 1
ATOM 774 C C . SER A 1 108 ? 12.474 55.892 27.124 1.00 17.82 103 SER A C 1
ATOM 775 O O . SER A 1 108 ? 12.390 54.952 27.914 1.00 17.29 103 SER A O 1
ATOM 778 N N . ALA A 1 109 ? 13.511 56.030 26.279 1.00 15.24 104 ALA A N 1
ATOM 779 C CA . ALA A 1 109 ? 14.491 54.972 26.212 1.00 17.68 104 ALA A CA 1
ATOM 780 C C . ALA A 1 109 ? 15.528 55.077 27.342 1.00 18.99 104 ALA A C 1
ATOM 781 O O . ALA A 1 109 ? 16.203 56.078 27.473 1.00 20.03 104 ALA A O 1
ATOM 783 N N . THR A 1 110 ? 15.624 54.040 28.153 1.00 15.85 105 THR A N 1
ATOM 784 C CA . THR A 1 110 ? 16.732 53.968 29.112 1.00 18.35 105 THR A CA 1
ATOM 785 C C . THR A 1 110 ? 17.914 53.160 28.587 1.00 19.44 105 THR A C 1
ATOM 786 O O . THR A 1 110 ? 18.974 53.142 29.205 1.00 20.07 105 THR A O 1
ATOM 790 N N . ARG A 1 111 ? 17.731 52.477 27.450 1.00 17.62 106 ARG A N 1
ATOM 791 C CA . ARG A 1 111 ? 18.837 51.779 26.742 1.00 19.52 106 ARG A CA 1
ATOM 792 C C . ARG A 1 111 ? 18.568 51.801 25.231 1.00 19.35 106 ARG A C 1
ATOM 793 O O . ARG A 1 111 ? 17.417 51.596 24.807 1.00 18.00 106 ARG A O 1
ATOM 801 N N . VAL A 1 112 ? 19.577 52.080 24.415 1.00 18.21 107 VAL A N 1
ATOM 802 C CA . VAL A 1 112 ? 19.406 52.067 22.957 1.00 20.38 107 VAL A CA 1
ATOM 803 C C . VAL A 1 112 ? 20.603 51.401 22.324 1.00 20.09 107 VAL A C 1
ATOM 804 O O . VAL A 1 112 ? 21.696 51.436 22.866 1.00 19.96 107 VAL A O 1
ATOM 808 N N . SER A 1 113 ? 20.388 50.757 21.201 1.00 18.88 108 SER A N 1
ATOM 809 C CA . SER A 1 113 ? 21.488 50.018 20.610 1.00 21.05 108 SER A CA 1
ATOM 810 C C . SER A 1 113 ? 22.426 50.914 19.808 1.00 21.95 108 SER A C 1
ATOM 811 O O . SER A 1 113 ? 22.098 52.031 19.472 1.00 21.02 108 SER A O 1
ATOM 814 N N . THR A 1 114 ? 23.588 50.372 19.456 1.00 23.61 109 THR A N 1
ATOM 815 C CA . THR A 1 114 ? 24.590 51.148 18.776 1.00 24.71 109 THR A CA 1
ATOM 816 C C . THR A 1 114 ? 24.068 51.833 17.476 1.00 22.53 109 THR A C 1
ATOM 817 O O . THR A 1 114 ? 24.456 52.951 17.187 1.00 22.68 109 THR A O 1
ATOM 821 N N . GLU A 1 115 ? 23.242 51.140 16.682 1.00 23.00 110 GLU A N 1
ATOM 822 C CA . GLU A 1 115 ? 22.684 51.691 15.460 1.00 24.81 110 GLU A CA 1
ATOM 823 C C . GLU A 1 115 ? 22.011 53.024 15.746 1.00 23.95 110 GLU A C 1
ATOM 824 O O . GLU A 1 115 ? 22.183 54.008 15.016 1.00 23.49 110 GLU A O 1
ATOM 830 N N . PHE A 1 116 ? 21.189 53.053 16.792 1.00 19.76 111 PHE A N 1
ATOM 831 C CA . PHE A 1 116 ? 20.528 54.302 17.105 1.00 19.37 111 PHE A CA 1
ATOM 832 C C . PHE A 1 116 ? 21.503 55.357 17.661 1.00 20.79 111 PHE A C 1
ATOM 833 O O . PHE A 1 116 ? 21.395 56.562 17.385 1.00 18.60 111 PHE A O 1
ATOM 841 N N . VAL A 1 117 ? 22.432 54.927 18.497 1.00 18.69 112 VAL A N 1
ATOM 842 C CA . VAL A 1 117 ? 23.417 55.880 18.995 1.00 19.90 112 VAL A CA 1
ATOM 843 C C . VAL A 1 117 ? 24.123 56.619 17.818 1.00 18.29 112 VAL A C 1
ATOM 844 O O . VAL A 1 117 ? 24.311 57.827 17.840 1.00 17.03 112 VAL A O 1
ATOM 848 N N . GLN A 1 118 ? 24.532 55.877 16.796 1.00 20.37 113 GLN A N 1
ATOM 849 C CA . GLN A 1 118 ? 25.306 56.473 15.728 1.00 22.95 113 GLN A CA 1
ATOM 850 C C . GLN A 1 118 ? 24.497 57.452 14.867 1.00 23.21 113 GLN A C 1
ATOM 851 O O . GLN A 1 118 ? 25.079 58.360 14.243 1.00 24.08 113 GLN A O 1
ATOM 857 N N . ASP A 1 119 ? 23.173 57.242 14.797 1.00 20.86 114 ASP A N 1
ATOM 858 C CA . ASP A 1 119 ? 22.318 58.053 13.916 1.00 20.64 114 ASP A CA 1
ATOM 859 C C . ASP A 1 119 ? 21.909 59.321 14.635 1.00 22.02 114 ASP A C 1
ATOM 860 O O . ASP A 1 119 ? 20.786 59.456 15.137 1.00 20.70 114 ASP A O 1
ATOM 865 N N . THR A 1 120 ? 22.829 60.277 14.677 1.00 21.18 115 THR A N 1
ATOM 866 C CA . THR A 1 120 ? 22.644 61.446 15.518 1.00 22.81 115 THR A CA 1
ATOM 867 C C . THR A 1 120 ? 21.459 62.317 15.108 1.00 23.82 115 THR A C 1
ATOM 868 O O . THR A 1 120 ? 20.868 62.996 15.938 1.00 22.23 115 THR A O 1
ATOM 872 N N . VAL A 1 121 ? 21.111 62.295 13.822 1.00 21.96 116 VAL A N 1
ATOM 873 C CA . VAL A 1 121 ? 20.007 63.162 13.341 1.00 22.25 116 VAL A CA 1
ATOM 874 C C . VAL A 1 121 ? 18.572 62.663 13.653 1.00 22.42 116 VAL A C 1
ATOM 875 O O . VAL A 1 121 ? 17.607 63.281 13.220 1.00 22.14 116 VAL A O 1
ATOM 879 N N . ILE A 1 122 ? 18.458 61.516 14.342 1.00 19.78 117 ILE A N 1
ATOM 880 C CA . ILE A 1 122 ? 17.177 60.927 14.726 1.00 19.88 117 ILE A CA 1
ATOM 881 C C . ILE A 1 122 ? 17.144 60.840 16.258 1.00 20.93 117 ILE A C 1
ATOM 882 O O . ILE A 1 122 ? 18.169 60.476 16.893 1.00 21.53 117 ILE A O 1
ATOM 887 N N . SER A 1 123 ? 16.008 61.185 16.846 1.00 17.96 118 SER A N 1
ATOM 888 C CA . SER A 1 123 ? 15.822 61.065 18.290 1.00 16.28 118 SER A CA 1
ATOM 889 C C . SER A 1 123 ? 14.741 60.085 18.692 1.00 17.82 118 SER A C 1
ATOM 890 O O . SER A 1 123 ? 14.216 60.172 19.787 1.00 17.39 118 SER A O 1
ATOM 893 N N . GLY A 1 124 ? 14.399 59.161 17.798 1.00 16.70 119 GLY A N 1
ATOM 894 C CA . GLY A 1 124 ? 13.434 58.133 18.106 1.00 16.74 119 GLY A CA 1
ATOM 895 C C . GLY A 1 124 ? 12.507 57.904 16.932 1.00 16.30 119 GLY A C 1
ATOM 896 O O . GLY A 1 124 ? 12.767 58.402 15.822 1.00 16.33 119 GLY A O 1
ATOM 897 N N . LEU A 1 125 ? 11.427 57.170 17.212 1.00 17.06 120 LEU A N 1
ATOM 898 C CA . LEU A 1 125 ? 10.504 56.695 16.166 1.00 15.19 120 LEU A CA 1
ATOM 899 C C . LEU A 1 125 ? 9.099 57.081 16.509 1.00 16.40 120 LEU A C 1
ATOM 900 O O . LEU A 1 125 ? 8.741 57.079 17.686 1.00 15.52 120 LEU A O 1
ATOM 905 N N . VAL A 1 126 ? 8.273 57.310 15.475 1.00 14.00 121 VAL A N 1
ATOM 906 C CA . VAL A 1 126 ? 6.836 57.356 15.691 1.00 13.83 121 VAL A CA 1
ATOM 907 C C . VAL A 1 126 ? 6.255 56.164 14.970 1.00 13.95 121 VAL A C 1
ATOM 908 O O . VAL A 1 126 ? 6.215 56.100 13.746 1.00 15.43 121 VAL A O 1
ATOM 912 N N . GLY A 1 127 ? 5.840 55.171 15.750 1.00 15.77 122 GLY A N 1
ATOM 913 C CA . GLY A 1 127 ? 5.275 53.968 15.173 1.00 14.38 122 GLY A CA 1
ATOM 914 C C . GLY A 1 127 ? 3.897 54.303 14.641 1.00 13.79 122 GLY A C 1
ATOM 915 O O . GLY A 1 127 ? 3.052 54.910 15.327 1.00 16.74 122 GLY A O 1
ATOM 916 N N . LEU A 1 128 ? 3.670 53.872 13.413 1.00 14.01 123 LEU A N 1
ATOM 917 C CA . LEU A 1 128 ? 2.365 54.111 12.731 1.00 14.03 123 LEU A CA 1
ATOM 918 C C . LEU A 1 128 ? 1.717 52.877 12.145 1.00 15.47 123 LEU A C 1
ATOM 919 O O . LEU A 1 128 ? 0.741 52.987 11.399 1.00 16.54 123 LEU A O 1
ATOM 924 N N .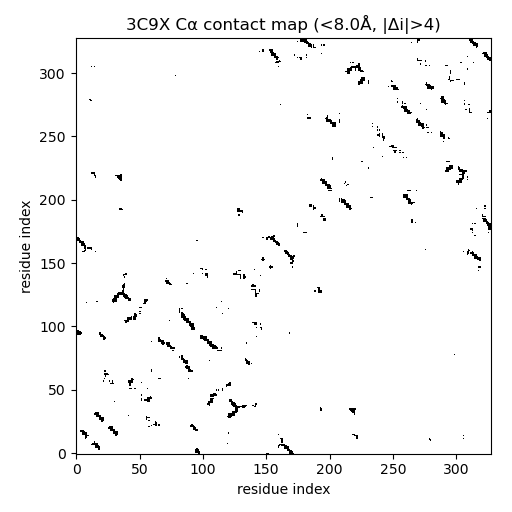 ALA A 1 129 ? 2.159 51.697 12.586 1.00 16.39 124 ALA A N 1
ATOM 925 C CA . ALA A 1 129 ? 1.457 50.472 12.305 1.00 15.21 124 ALA A CA 1
ATOM 926 C C . ALA A 1 129 ? 0.295 50.317 13.321 1.00 14.40 124 ALA A C 1
ATOM 927 O O . ALA A 1 129 ? -0.060 51.287 13.992 1.00 16.88 124 ALA A O 1
ATOM 929 N N . PHE A 1 130 ? -0.293 49.123 13.394 1.00 15.14 125 PHE A N 1
ATOM 930 C CA . PHE A 1 130 ? -1.549 48.917 14.152 1.00 15.61 125 PHE A CA 1
ATOM 931 C C . PHE A 1 130 ? -1.291 48.789 15.655 1.00 17.48 125 PHE A C 1
ATOM 932 O O . PHE A 1 130 ? -0.211 48.400 16.083 1.00 17.21 125 PHE A O 1
ATOM 940 N N . ASP A 1 131 ? -2.294 49.130 16.456 1.00 16.19 126 ASP A N 1
ATOM 941 C CA . ASP A 1 131 ? -2.128 49.174 17.903 1.00 17.47 126 ASP A CA 1
ATOM 942 C C . ASP A 1 131 ? -1.741 47.821 18.479 1.00 16.20 126 ASP A C 1
ATOM 943 O O . ASP A 1 131 ? -1.055 47.735 19.528 1.00 17.05 126 ASP A O 1
ATOM 948 N N . SER A 1 132 ? -2.166 46.770 17.799 1.00 17.87 127 SER A N 1
ATOM 949 C CA . SER A 1 132 ? -1.898 45.418 18.320 1.00 18.38 127 SER A CA 1
ATOM 950 C C . SER A 1 132 ? -0.395 45.141 18.474 1.00 17.78 127 SER A C 1
ATOM 951 O O . SER A 1 132 ? 0.021 44.263 19.297 1.00 18.96 127 SER A O 1
ATOM 954 N N . GLY A 1 133 ? 0.414 45.862 17.688 1.00 17.20 128 GLY A N 1
ATOM 955 C CA . GLY A 1 133 ? 1.854 45.664 17.728 1.00 16.95 128 GLY A CA 1
ATOM 956 C C . GLY A 1 133 ? 2.610 46.387 18.834 1.00 18.69 128 GLY A C 1
ATOM 957 O O . GLY A 1 133 ? 3.858 46.252 18.937 1.00 17.09 128 GLY A O 1
ATOM 958 N N . ASN A 1 134 ? 1.923 47.204 19.613 1.00 17.36 129 ASN A N 1
ATOM 959 C CA . ASN A 1 134 ? 2.653 48.062 20.553 1.00 16.19 129 ASN A CA 1
ATOM 960 C C . ASN A 1 134 ? 3.256 47.233 21.692 1.00 18.06 129 ASN A C 1
ATOM 961 O O . ASN A 1 134 ? 2.636 46.303 22.190 1.00 19.34 129 ASN A O 1
ATOM 966 N N . GLN A 1 135 ? 4.478 47.568 22.064 1.00 15.61 130 GLN A N 1
ATOM 967 C CA . GLN A 1 135 ? 5.257 46.702 22.982 1.00 16.22 130 GLN A CA 1
ATOM 968 C C . GLN A 1 135 ? 5.226 47.119 24.453 1.00 19.42 130 GLN A C 1
ATOM 969 O O . GLN A 1 135 ? 6.022 46.604 25.272 1.00 18.71 130 GLN A O 1
ATOM 975 N N . VAL A 1 136 ? 4.369 48.059 24.829 1.00 16.66 131 VAL A N 1
ATOM 976 C CA . VAL A 1 136 ? 4.337 48.437 26.244 1.00 17.83 131 VAL A CA 1
ATOM 977 C C . VAL A 1 136 ? 3.599 47.386 27.068 1.00 19.04 131 VAL A C 1
ATOM 978 O O . VAL A 1 136 ? 2.562 46.900 26.643 1.00 19.93 131 VAL A O 1
ATOM 982 N N . ARG A 1 137 ? 4.199 47.025 28.195 1.00 17.97 132 ARG A N 1
ATOM 983 C CA . ARG A 1 137 ? 3.624 46.045 29.153 1.00 20.56 132 ARG A CA 1
ATOM 984 C C . ARG A 1 137 ? 3.543 46.685 30.533 1.00 18.76 132 ARG A C 1
ATOM 985 O O . ARG A 1 137 ? 4.480 47.350 30.914 1.00 19.19 132 ARG A O 1
ATOM 993 N N . PRO A 1 138 ? 2.486 46.348 31.346 1.00 21.77 133 PRO A N 1
ATOM 994 C CA . PRO A 1 138 ? 1.492 45.334 30.978 1.00 21.39 133 PRO A CA 1
ATOM 995 C C . PRO A 1 138 ? 0.388 45.891 30.097 1.00 21.84 133 PRO A C 1
ATOM 996 O O . PRO A 1 138 ? -0.325 45.083 29.510 1.00 22.57 133 PRO A O 1
ATOM 1000 N N . HIS A 1 139 ? 0.260 47.216 29.991 1.00 21.21 134 HIS A N 1
ATOM 1001 C CA . HIS A 1 139 ? -0.878 47.773 29.213 1.00 22.87 134 HIS A CA 1
ATOM 1002 C C . HIS A 1 139 ? -0.376 48.441 27.960 1.00 22.08 134 HIS A C 1
ATOM 1003 O O . HIS A 1 139 ? 0.308 49.455 28.063 1.00 20.65 134 HIS A O 1
ATOM 1010 N N . PRO A 1 140 A -0.719 47.880 26.785 1.00 20.91 134 PRO A N 1
ATOM 1011 C CA . PRO A 1 140 A -0.192 48.518 25.557 1.00 19.39 134 PRO A CA 1
ATOM 1012 C C . PRO A 1 140 A -0.677 49.970 25.442 1.00 18.30 134 PRO A C 1
ATOM 1013 O O . PRO A 1 140 A -1.767 50.350 25.942 1.00 19.96 134 PRO A O 1
ATOM 1017 N N . GLN A 1 141 ? 0.178 50.770 24.817 1.00 16.11 135 GLN A N 1
ATOM 1018 C CA . GLN A 1 141 ? -0.136 52.150 24.417 1.00 17.35 135 GLN A CA 1
ATOM 1019 C C . GLN A 1 141 ? -0.632 52.211 22.966 1.00 16.71 135 GLN A C 1
ATOM 1020 O O . GLN A 1 141 ? -0.072 51.519 22.074 1.00 17.40 135 GLN A O 1
ATOM 1026 N N . LYS A 1 142 ? -1.621 53.064 22.705 1.00 17.75 136 LYS A N 1
ATOM 1027 C CA . LYS A 1 142 ? -2.071 53.308 21.311 1.00 16.58 136 LYS A CA 1
ATOM 1028 C C . LYS A 1 142 ? -1.086 54.206 20.545 1.00 17.24 136 LYS A C 1
ATOM 1029 O O . LYS A 1 142 ? -0.442 55.106 21.155 1.00 16.41 136 LYS A O 1
ATOM 1035 N N . THR A 1 143 ? -0.989 54.000 19.228 1.00 15.86 137 THR A N 1
ATOM 1036 C CA . THR A 1 143 ? -0.147 54.863 18.415 1.00 15.65 137 THR A CA 1
ATOM 1037 C C . THR A 1 143 ? -0.692 56.300 18.393 1.00 15.60 137 THR A C 1
ATOM 1038 O O . THR A 1 143 ? -1.905 56.590 18.664 1.00 17.19 137 THR A O 1
ATOM 1042 N N . TRP A 1 144 ? 0.234 57.198 18.092 1.00 16.14 138 TRP A N 1
ATOM 1043 C CA . TRP A 1 144 ? -0.165 58.610 17.916 1.00 16.41 138 TRP A CA 1
ATOM 1044 C C . TRP A 1 144 ? -1.310 58.709 16.889 1.00 16.46 138 TRP A C 1
ATOM 1045 O O . TRP A 1 144 ? -2.278 59.422 17.131 1.00 16.45 138 TRP A O 1
ATOM 1056 N N . PHE A 1 145 ? -1.225 57.954 15.786 1.00 15.08 139 PHE A N 1
ATOM 1057 C CA . PHE A 1 145 ? -2.236 58.094 14.723 1.00 15.34 139 PHE A CA 1
ATOM 1058 C C . PHE A 1 145 ? -3.570 57.522 15.212 1.00 16.89 139 PHE A C 1
ATOM 1059 O O . PHE A 1 145 ? -4.637 58.101 14.993 1.00 16.96 139 PHE A O 1
ATOM 1067 N N . SER A 1 146 ? -3.515 56.387 15.920 1.00 13.81 140 SER A N 1
ATOM 1068 C CA . SER A 1 146 ? -4.717 55.815 16.476 1.00 15.39 140 SER A CA 1
ATOM 1069 C C . SER A 1 146 ? -5.381 56.789 17.457 1.00 16.45 140 SER A C 1
ATOM 1070 O O . SER A 1 146 ? -6.617 56.940 17.432 1.00 15.68 140 SER A O 1
ATOM 1073 N N . ASN A 1 147 ? -4.593 57.402 18.343 1.00 14.49 141 ASN A N 1
ATOM 1074 C CA . ASN A 1 147 ? -5.162 58.390 19.261 1.00 15.38 141 ASN A CA 1
ATOM 1075 C C . ASN A 1 147 ? -5.740 59.601 18.506 1.00 18.41 141 ASN A C 1
ATOM 1076 O O . ASN A 1 147 ? -6.742 60.153 18.919 1.00 19.45 141 ASN A O 1
ATOM 1081 N N . ALA A 1 148 ? -5.080 60.012 17.438 1.00 15.04 142 ALA A N 1
ATOM 1082 C CA . ALA A 1 148 ? -5.482 61.268 16.705 1.00 15.59 142 ALA A CA 1
ATOM 1083 C C . ALA A 1 148 ? -6.746 61.005 15.857 1.00 16.60 142 ALA A C 1
ATOM 1084 O O . ALA A 1 148 ? -7.510 61.919 15.563 1.00 18.90 142 ALA A O 1
ATOM 1086 N N . ALA A 1 149 ? -6.901 59.770 15.416 1.00 17.32 143 ALA A N 1
ATOM 1087 C CA . ALA A 1 149 ? -7.814 59.461 14.315 1.00 18.12 143 ALA A CA 1
ATOM 1088 C C . ALA A 1 149 ? -9.244 59.880 14.561 1.00 19.03 143 ALA A C 1
ATOM 1089 O O . ALA A 1 149 ? -9.916 60.354 13.631 1.00 20.31 143 ALA A O 1
ATOM 1091 N N . SER A 1 150 ? -9.714 59.751 15.793 1.00 19.36 144 SER A N 1
ATOM 1092 C CA . SER A 1 150 ? -11.099 60.094 16.030 1.00 20.13 144 SER A CA 1
ATOM 1093 C C . SER A 1 150 ? -11.314 61.620 16.118 1.00 24.77 144 SER A C 1
ATOM 1094 O O . SER A 1 150 ? -12.447 62.066 16.101 1.00 26.60 144 SER A O 1
ATOM 1097 N N . SER A 1 151 ? -10.236 62.395 16.234 1.00 19.16 145 SER A N 1
ATOM 1098 C CA . SER A 1 151 ? -10.300 63.833 16.406 1.00 17.59 145 SER A CA 1
ATOM 1099 C C . SER A 1 151 ? -9.953 64.564 15.097 1.00 20.36 145 SER A C 1
ATOM 1100 O O . SER A 1 151 ? -10.132 65.779 14.983 1.00 19.86 145 SER A O 1
ATOM 1103 N N . LEU A 1 152 ? -9.434 63.825 14.107 1.00 18.26 146 LEU A N 1
ATOM 1104 C CA . LEU A 1 152 ? -9.050 64.487 12.843 1.00 18.01 146 LEU A CA 1
ATOM 1105 C C . LEU A 1 152 ? -10.271 64.641 11.976 1.00 17.60 146 LEU A C 1
ATOM 1106 O O . LEU A 1 152 ? -11.269 63.987 12.209 1.00 18.31 146 LEU A O 1
ATOM 1111 N N . ALA A 1 153 ? -10.171 65.449 10.921 1.00 16.57 147 ALA A N 1
ATOM 1112 C CA . ALA A 1 153 ? -11.282 65.517 9.977 1.00 16.00 147 ALA A CA 1
ATOM 1113 C C . ALA A 1 153 ? -11.665 64.142 9.412 1.00 18.27 147 ALA A C 1
ATOM 1114 O O . ALA A 1 153 ? -12.827 63.789 9.308 1.00 18.70 147 ALA A O 1
ATOM 1116 N N . GLU A 1 154 ? -10.650 63.395 9.022 1.00 17.28 148 GLU A N 1
ATOM 1117 C CA . GLU A 1 154 ? -10.825 62.017 8.602 1.00 18.31 148 GLU A CA 1
ATOM 1118 C C . GLU A 1 154 ? -9.693 61.176 9.171 1.00 17.33 148 GLU A C 1
ATOM 1119 O O . GLU A 1 154 ? -8.567 61.668 9.319 1.00 17.62 148 GLU A O 1
ATOM 1125 N N . PRO A 1 155 ? -9.980 59.891 9.452 1.00 18.99 149 PRO A N 1
ATOM 1126 C CA . PRO A 1 155 ? -8.999 59.063 10.172 1.00 19.15 149 PRO A CA 1
ATOM 1127 C C . PRO A 1 155 ? -7.996 58.458 9.197 1.00 18.76 149 PRO A C 1
ATOM 1128 O O . PRO A 1 155 ? -7.976 57.226 8.907 1.00 18.01 149 PRO A O 1
ATOM 1132 N N . LEU A 1 156 ? -7.204 59.332 8.614 1.00 15.76 150 LEU A N 1
ATOM 1133 C CA . LEU A 1 156 ? -6.257 58.875 7.643 1.00 19.24 150 LEU A CA 1
ATOM 1134 C C . LEU A 1 156 ? -4.989 59.723 7.657 1.00 18.80 150 LEU A C 1
ATOM 1135 O O . LEU A 1 156 ? -4.932 60.863 8.198 1.00 20.24 150 LEU A O 1
ATOM 1140 N N . PHE A 1 157 ? -3.933 59.153 7.141 1.00 16.71 151 PHE A N 1
ATOM 1141 C CA . PHE A 1 157 ? -2.771 59.970 6.936 1.00 19.80 151 PHE A CA 1
ATOM 1142 C C . PHE A 1 157 ? -2.076 59.595 5.650 1.00 18.16 151 PHE A C 1
ATOM 1143 O O . PHE A 1 157 ? -2.254 58.474 5.151 1.00 19.09 151 PHE A O 1
ATOM 1151 N N . THR A 1 158 ? -1.284 60.523 5.121 1.00 16.98 152 THR A N 1
ATOM 1152 C CA . THR A 1 158 ? -0.667 60.244 3.840 1.00 15.56 152 THR A CA 1
ATOM 1153 C C . THR A 1 158 ? 0.852 60.389 3.962 1.00 14.55 152 THR A C 1
ATOM 1154 O O . THR A 1 158 ? 1.345 61.228 4.691 1.00 16.38 152 THR A O 1
ATOM 1158 N N . ALA A 1 159 ? 1.556 59.597 3.180 1.00 15.83 153 ALA A N 1
ATOM 1159 C CA . ALA A 1 159 ? 3.017 59.725 3.051 1.00 16.83 153 ALA A CA 1
ATOM 1160 C C . ALA A 1 159 ? 3.360 60.249 1.658 1.00 17.47 153 ALA A C 1
ATOM 1161 O O . ALA A 1 159 ? 2.855 59.725 0.631 1.00 17.43 153 ALA A O 1
ATOM 1163 N N . ASP A 1 160 ? 4.101 61.342 1.622 1.00 17.97 154 ASP A N 1
ATOM 1164 C CA . ASP A 1 160 ? 4.637 61.923 0.377 1.00 16.50 154 ASP A CA 1
ATOM 1165 C C . ASP A 1 160 ? 6.144 61.986 0.555 1.00 17.79 154 ASP A C 1
ATOM 1166 O O . ASP A 1 160 ? 6.641 62.966 1.104 1.00 18.23 154 ASP A O 1
ATOM 1171 N N . LEU A 1 161 ? 6.842 60.936 0.123 1.00 15.90 155 LEU A N 1
ATOM 1172 C CA . LEU A 1 161 ? 8.339 60.893 0.209 1.00 18.36 155 LEU A CA 1
ATOM 1173 C C . LEU A 1 161 ? 8.923 61.216 -1.178 1.00 19.29 155 LEU A C 1
ATOM 1174 O O . LEU A 1 161 ? 8.349 60.821 -2.185 1.00 19.85 155 LEU A O 1
ATOM 1179 N N . ARG A 1 162 ? 10.058 61.922 -1.201 1.00 19.93 156 ARG A N 1
ATOM 1180 C CA . ARG A 1 162 ? 10.680 62.367 -2.441 1.00 20.00 156 ARG A CA 1
ATOM 1181 C C . ARG A 1 162 ? 12.141 61.956 -2.423 1.00 21.93 156 ARG A C 1
ATOM 1182 O O . ARG A 1 162 ? 12.780 61.793 -1.379 1.00 19.97 156 ARG A O 1
ATOM 1190 N N . HIS A 1 163 ? 12.680 61.785 -3.609 1.00 22.23 157 HIS A N 1
ATOM 1191 C CA . HIS A 1 163 ? 14.096 61.549 -3.714 1.00 21.37 157 HIS A CA 1
ATOM 1192 C C . HIS A 1 163 ? 14.830 62.878 -3.613 1.00 25.75 157 HIS A C 1
ATOM 1193 O O . HIS A 1 163 ? 14.633 63.754 -4.446 1.00 24.87 157 HIS A O 1
ATOM 1200 N N . GLY A 1 164 ? 15.694 63.029 -2.607 1.00 24.74 158 GLY A N 1
ATOM 1201 C CA . GLY A 1 164 ? 16.523 64.214 -2.530 1.00 26.35 158 GLY A CA 1
ATOM 1202 C C . GLY A 1 164 ? 15.865 65.553 -2.289 1.00 30.30 158 GLY A C 1
ATOM 1203 O O . GLY A 1 164 ? 16.538 66.602 -2.425 1.00 30.18 158 GLY A O 1
ATOM 1204 N N . GLN A 1 165 ? 14.579 65.549 -1.905 1.00 24.60 159 GLN A N 1
ATOM 1205 C CA . GLN A 1 165 ? 13.828 66.784 -1.695 1.00 26.68 159 GLN A CA 1
ATOM 1206 C C . GLN A 1 165 ? 12.873 66.598 -0.514 1.00 23.30 159 GLN A C 1
ATOM 1207 O O . GLN A 1 165 ? 12.529 65.477 -0.182 1.00 22.00 159 GLN A O 1
ATOM 1213 N N . ASN A 1 166 ? 12.477 67.698 0.092 1.00 22.15 162 ASN A N 1
ATOM 1214 C CA . ASN A 1 166 ? 11.464 67.668 1.158 1.00 22.23 162 ASN A CA 1
ATOM 1215 C C . ASN A 1 166 ? 10.122 67.152 0.661 1.00 20.38 162 ASN A C 1
ATOM 1216 O O . ASN A 1 166 ? 9.714 67.485 -0.438 1.00 21.81 162 ASN A O 1
ATOM 1221 N N . GLY A 1 167 ? 9.422 66.423 1.541 1.00 20.57 163 GLY A N 1
ATOM 1222 C CA . GLY A 1 167 ? 8.090 65.930 1.282 1.00 19.08 163 GLY A CA 1
ATOM 1223 C C . GLY A 1 167 ? 7.240 66.206 2.495 1.00 18.26 163 GLY A C 1
ATOM 1224 O O . GLY A 1 167 ? 7.457 67.199 3.211 1.00 19.32 163 GLY A O 1
ATOM 1225 N N . SER A 1 168 ? 6.247 65.385 2.730 1.00 18.07 164 SER A N 1
ATOM 1226 C CA . SER A 1 168 ? 5.273 65.684 3.778 1.00 19.55 164 SER A CA 1
ATOM 1227 C C . SER A 1 168 ? 4.580 64.450 4.304 1.00 16.74 164 SER A C 1
ATOM 1228 O O . SER A 1 168 ? 4.279 63.540 3.540 1.00 17.41 164 SER A O 1
ATOM 1231 N N . TYR A 1 169 ? 4.283 64.491 5.595 1.00 17.26 165 TYR A N 1
ATOM 1232 C CA . TYR A 1 169 ? 3.410 63.547 6.248 1.00 18.76 165 TYR A CA 1
ATOM 1233 C C . TYR A 1 169 ? 2.197 64.335 6.678 1.00 16.86 165 TYR A C 1
ATOM 1234 O O . TYR A 1 169 ? 2.323 65.304 7.460 1.00 17.00 165 TYR A O 1
ATOM 1243 N N . ASN A 1 170 ? 1.050 64.011 6.088 1.00 17.21 166 ASN A N 1
ATOM 1244 C CA . ASN A 1 170 ? -0.156 64.758 6.396 1.00 16.39 166 ASN A CA 1
ATOM 1245 C C . ASN A 1 170 ? -1.161 63.907 7.147 1.00 16.96 166 ASN A C 1
ATOM 1246 O O . ASN A 1 170 ? -1.197 62.676 6.979 1.00 16.35 166 ASN A O 1
ATOM 1251 N N . PHE A 1 171 ? -1.952 64.568 7.987 1.00 16.71 167 PHE A N 1
ATOM 1252 C CA . PHE A 1 171 ? -2.978 63.860 8.746 1.00 17.53 167 PHE A CA 1
ATOM 1253 C C . PHE A 1 171 ? -4.353 64.478 8.546 1.00 16.53 167 PHE A C 1
ATOM 1254 O O . PHE A 1 171 ? -4.531 65.711 8.642 1.00 16.57 167 PHE A O 1
ATOM 1262 N N . GLY A 1 172 ? -5.306 63.618 8.227 1.00 16.21 168 GLY A N 1
ATOM 1263 C CA . GLY A 1 172 ? -6.721 63.981 8.211 1.00 15.26 168 GLY A CA 1
ATOM 1264 C C . GLY A 1 172 ? -7.295 64.478 6.872 1.00 15.92 168 GLY A C 1
ATOM 1265 O O . GLY A 1 172 ? -8.483 64.798 6.803 1.00 15.57 168 GLY A O 1
ATOM 1266 N N . TYR A 1 173 ? -6.481 64.491 5.815 1.00 14.69 169 TYR A N 1
ATOM 1267 C CA . TYR A 1 173 ? -6.959 64.906 4.478 1.00 15.19 169 TYR A CA 1
ATOM 1268 C C . TYR A 1 173 ? -6.011 64.356 3.410 1.00 17.07 169 TYR A C 1
ATOM 1269 O O . TYR A 1 173 ? -4.877 63.967 3.746 1.00 15.95 169 TYR A O 1
ATOM 1278 N N . ILE A 1 174 ? -6.460 64.361 2.152 1.00 14.98 170 ILE A N 1
ATOM 1279 C CA . ILE A 1 174 ? -5.692 63.778 1.061 1.00 13.65 170 ILE A CA 1
ATOM 1280 C C . ILE A 1 174 ? -5.307 64.828 0.035 1.00 15.43 170 ILE A C 1
ATOM 1281 O O . ILE A 1 174 ? -6.124 65.290 -0.779 1.00 16.44 170 ILE A O 1
ATOM 1286 N N . ASP A 1 175 ? -4.033 65.189 0.052 1.00 14.76 171 ASP A N 1
ATOM 1287 C CA . ASP A 1 175 ? -3.583 66.301 -0.834 1.00 16.47 171 ASP A CA 1
ATOM 1288 C C . ASP A 1 175 ? -3.158 65.732 -2.158 1.00 17.43 171 ASP A C 1
ATOM 1289 O O . ASP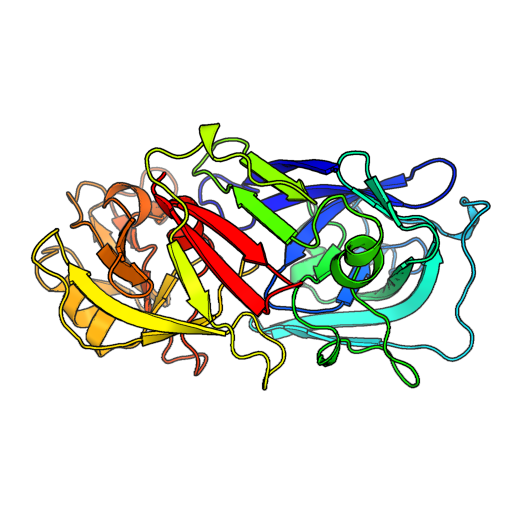 A 1 175 ? -1.967 65.603 -2.448 1.00 15.20 171 ASP A O 1
ATOM 1294 N N . THR A 1 176 ? -4.132 65.383 -2.985 1.00 15.02 172 THR A N 1
ATOM 1295 C CA . THR A 1 176 ? -3.770 64.790 -4.283 1.00 17.71 172 THR A CA 1
ATOM 1296 C C . THR A 1 176 ? -3.204 65.789 -5.249 1.00 17.06 172 THR A C 1
ATOM 1297 O O . THR A 1 176 ? -2.831 65.404 -6.358 1.00 17.70 172 THR A O 1
ATOM 1301 N N . SER A 1 177 ? -3.089 67.047 -4.838 1.00 16.67 173 SER A N 1
ATOM 1302 C CA . SER A 1 177 ? -2.443 67.993 -5.745 1.00 16.75 173 SER A CA 1
ATOM 1303 C C . SER A 1 177 ? -0.937 67.679 -5.942 1.00 17.79 173 SER A C 1
ATOM 1304 O O . SER A 1 177 ? -0.347 68.226 -6.863 1.00 18.23 173 SER A O 1
ATOM 1307 N N . VAL A 1 178 ? -0.345 66.823 -5.094 1.00 17.30 174 VAL A N 1
ATOM 1308 C CA . VAL A 1 178 ? 1.045 66.426 -5.281 1.00 17.40 174 VAL A CA 1
ATOM 1309 C C . VAL A 1 178 ? 1.167 65.276 -6.286 1.00 19.90 174 VAL A C 1
ATOM 1310 O O . VAL A 1 178 ? 2.273 64.917 -6.690 1.00 19.76 174 VAL A O 1
ATOM 1314 N N . ALA A 1 179 ? 0.025 64.755 -6.705 1.00 17.72 175 ALA A N 1
ATOM 1315 C CA . ALA A 1 179 ? -0.015 63.546 -7.538 1.00 17.59 175 ALA A CA 1
ATOM 1316 C C . ALA A 1 179 ? -0.593 63.825 -8.936 1.00 19.46 175 ALA A C 1
ATOM 1317 O O . ALA A 1 179 ? -1.167 64.881 -9.156 1.00 22.32 175 ALA A O 1
ATOM 1319 N N . LYS A 1 180 ? -0.422 62.887 -9.862 1.00 19.99 176 LYS A N 1
ATOM 1320 C CA . LYS A 1 180 ? -0.896 63.096 -11.224 1.00 21.56 176 LYS A CA 1
ATOM 1321 C C . LYS A 1 180 ? -1.982 62.116 -11.612 1.00 21.01 176 LYS A C 1
ATOM 1322 O O . LYS A 1 180 ? -2.528 62.145 -12.716 1.00 20.46 176 LYS A O 1
ATOM 1328 N N . GLY A 1 181 ? -2.330 61.255 -10.661 1.00 20.37 177 GLY A N 1
ATOM 1329 C CA . GLY A 1 181 ? -3.416 60.336 -10.835 1.00 19.27 177 GLY A CA 1
ATOM 1330 C C . GLY A 1 181 ? -4.266 60.261 -9.575 1.00 17.45 177 GLY A C 1
ATOM 1331 O O . GLY A 1 181 ? -3.949 60.854 -8.551 1.00 17.74 177 GLY A O 1
ATOM 1332 N N . PRO A 1 182 ? -5.388 59.588 -9.674 1.00 17.69 178 PRO A N 1
ATOM 1333 C CA . PRO A 1 182 ? -6.287 59.485 -8.521 1.00 17.03 178 PRO A CA 1
ATOM 1334 C C . PRO A 1 182 ? -5.787 58.428 -7.535 1.00 16.34 178 PRO A C 1
ATOM 1335 O O . PRO A 1 182 ? -4.973 57.583 -7.906 1.00 17.72 178 PRO A O 1
ATOM 1339 N N . VAL A 1 183 ? -6.271 58.505 -6.298 1.00 15.72 179 VAL A N 1
ATOM 1340 C CA . VAL A 1 183 ? -6.045 57.428 -5.324 1.00 14.70 179 VAL A CA 1
ATOM 1341 C C . VAL A 1 183 ? -6.784 56.158 -5.721 1.00 18.45 179 VAL A C 1
ATOM 1342 O O . VAL A 1 183 ? -8.038 56.170 -5.946 1.00 17.95 179 VAL A O 1
ATOM 1346 N N . ALA A 1 184 ? -6.002 55.071 -5.800 1.00 16.88 180 ALA A N 1
ATOM 1347 C CA . ALA A 1 184 ? -6.522 53.729 -5.995 1.00 17.81 180 ALA A CA 1
ATOM 1348 C C . ALA A 1 184 ? -6.355 52.954 -4.686 1.00 17.18 180 ALA A C 1
ATOM 1349 O O . ALA A 1 184 ? -5.263 52.979 -4.108 1.00 17.42 180 ALA A O 1
ATOM 1351 N N . TYR A 1 185 ? -7.419 52.292 -4.233 1.00 16.27 181 TYR A N 1
ATOM 1352 C CA . TYR A 1 185 ? -7.348 51.611 -2.942 1.00 16.10 181 TYR A CA 1
ATOM 1353 C C . TYR A 1 185 ? -7.284 50.097 -3.047 1.00 18.01 181 TYR A C 1
ATOM 1354 O O . TYR A 1 185 ? -7.835 49.491 -3.984 1.00 18.75 181 TYR A O 1
ATOM 1363 N N . THR A 1 186 ? -6.706 49.482 -2.016 1.00 16.95 182 THR A N 1
ATOM 1364 C CA . THR A 1 186 ? -6.825 48.026 -1.869 1.00 17.84 182 THR A CA 1
ATOM 1365 C C . THR A 1 186 ? -6.959 47.735 -0.352 1.00 18.34 182 THR A C 1
ATOM 1366 O O . THR A 1 186 ? -6.498 48.528 0.481 1.00 17.83 182 THR A O 1
ATOM 1370 N N . PRO A 1 187 ? -7.608 46.623 0.023 1.00 17.75 183 PRO A N 1
ATOM 1371 C CA . PRO A 1 187 ? -7.836 46.366 1.455 1.00 17.87 183 PRO A CA 1
ATOM 1372 C C . PRO A 1 187 ? -6.564 45.968 2.214 1.00 17.85 183 PRO A C 1
ATOM 1373 O O . PRO A 1 187 ? -5.637 45.375 1.644 1.00 18.72 183 PRO A O 1
ATOM 1377 N N . VAL A 1 188 ? -6.528 46.347 3.478 1.00 16.15 184 VAL A N 1
ATOM 1378 C CA . VAL A 1 188 ? -5.385 46.016 4.336 1.00 15.92 184 VAL A CA 1
ATOM 1379 C C . VAL A 1 188 ? -5.750 44.886 5.268 1.00 18.24 184 VAL A C 1
ATOM 1380 O O . VAL A 1 188 ? -6.876 44.826 5.797 1.00 17.51 184 VAL A O 1
ATOM 1384 N N . ASP A 1 189 A -4.773 44.022 5.495 1.00 18.50 184 ASP A N 1
ATOM 1385 C CA . ASP A 1 189 A -4.909 42.890 6.423 1.00 18.35 184 ASP A CA 1
ATOM 1386 C C . ASP A 1 189 A -4.044 43.237 7.610 1.00 18.91 184 ASP A C 1
ATOM 1387 O O . ASP A 1 189 A -2.818 43.239 7.518 1.00 20.92 184 ASP A O 1
ATOM 1392 N N . ASN A 1 190 ? -4.684 43.571 8.722 1.00 20.63 185 ASN A N 1
ATOM 1393 C CA . ASN A 1 190 ? -3.892 43.937 9.888 1.00 21.50 185 ASN A CA 1
ATOM 1394 C C . ASN A 1 190 ? -3.636 42.790 10.890 1.00 19.38 185 ASN A C 1
ATOM 1395 O O . ASN A 1 190 ? -3.236 43.046 12.011 1.00 20.27 185 ASN A O 1
ATOM 1400 N N . SER A 1 191 ? -3.818 41.554 10.429 1.00 21.59 186 SER A N 1
ATOM 1401 C CA . SER A 1 191 ? -3.666 40.339 11.273 1.00 23.50 186 SER A CA 1
ATOM 1402 C C . SER A 1 191 ? -2.317 40.226 11.962 1.00 27.17 186 SER A C 1
ATOM 1403 O O . SER A 1 191 ? -2.224 39.653 13.077 1.00 28.04 186 SER A O 1
ATOM 1406 N N . GLN A 1 192 ? -1.270 40.702 11.285 1.00 23.67 187 GLN A N 1
ATOM 1407 C CA . GLN A 1 192 ? 0.077 40.697 11.865 1.00 25.95 187 GLN A CA 1
ATOM 1408 C C . GLN A 1 192 ? 0.518 42.070 12.382 1.00 23.70 187 GLN A C 1
ATOM 1409 O O . GLN A 1 192 ? 1.695 42.251 12.732 1.00 24.99 187 GLN A O 1
ATOM 1415 N N . GLY A 1 193 ? -0.410 43.021 12.424 1.00 20.67 188 GLY A N 1
ATOM 1416 C CA . GLY A 1 193 ? -0.140 44.345 12.960 1.00 20.61 188 GLY A CA 1
ATOM 1417 C C . GLY A 1 193 ? 0.396 45.314 11.929 1.00 18.11 188 GLY A C 1
ATOM 1418 O O . GLY A 1 193 ? 0.685 46.435 12.317 1.00 18.53 188 GLY A O 1
ATOM 1419 N N . PHE A 1 194 ? 0.547 44.896 10.664 1.00 17.30 189 PHE A N 1
ATOM 1420 C CA . PHE A 1 194 ? 1.160 45.751 9.633 1.00 16.38 189 PHE A CA 1
ATOM 1421 C C . PHE A 1 194 ? 0.160 46.296 8.640 1.00 17.20 189 PHE A C 1
ATOM 1422 O O . PHE A 1 194 ? -0.964 45.781 8.583 1.00 17.79 189 PHE A O 1
ATOM 1430 N N . TRP A 1 195 ? 0.595 47.278 7.834 1.00 15.85 190 TRP A N 1
ATOM 1431 C CA . TRP A 1 195 ? -0.191 47.687 6.656 1.00 15.05 190 TRP A CA 1
ATOM 1432 C C . TRP A 1 195 ? 0.091 46.704 5.504 1.00 14.99 190 TRP A C 1
ATOM 1433 O O . TRP A 1 195 ? 0.777 47.035 4.515 1.00 17.05 190 TRP A O 1
ATOM 1444 N N . GLU A 1 196 ? -0.390 45.482 5.686 1.00 16.71 191 GLU A N 1
ATOM 1445 C CA . GLU A 1 196 ? -0.212 44.403 4.679 1.00 15.79 191 GLU A CA 1
ATOM 1446 C C . GLU A 1 196 ? -1.280 44.455 3.613 1.00 16.58 191 GLU A C 1
ATOM 1447 O O . GLU A 1 196 ? -2.453 44.667 3.910 1.00 18.78 191 GLU A O 1
ATOM 1453 N N . PHE A 1 197 ? -0.854 44.328 2.362 1.00 17.25 192 PHE A N 1
ATOM 1454 C CA . PHE A 1 197 ? -1.810 44.371 1.246 1.00 18.70 192 PHE A CA 1
ATOM 1455 C C . PHE A 1 197 ? -1.358 43.399 0.169 1.00 19.19 192 PHE A C 1
ATOM 1456 O O . PHE A 1 197 ? -0.252 42.856 0.217 1.00 18.38 192 PHE A O 1
ATOM 1464 N N . THR A 1 198 ? -2.216 43.194 -0.822 1.00 18.21 193 THR A N 1
ATOM 1465 C CA . THR A 1 198 ? -1.817 42.406 -1.982 1.00 20.34 193 THR A CA 1
ATOM 1466 C C . THR A 1 198 ? -1.784 43.250 -3.266 1.00 20.51 193 THR A C 1
ATOM 1467 O O . THR A 1 198 ? -2.779 43.919 -3.604 1.00 23.31 193 THR A O 1
ATOM 1471 N N . ALA A 1 199 ? -0.666 43.240 -3.983 1.00 17.58 194 ALA A N 1
ATOM 1472 C CA . ALA A 1 199 ? -0.606 43.862 -5.293 1.00 18.84 194 ALA A CA 1
ATOM 1473 C C . ALA A 1 199 ? -1.089 42.805 -6.274 1.00 20.74 194 ALA A C 1
ATOM 1474 O O . ALA A 1 199 ? -0.793 41.620 -6.080 1.00 22.18 194 ALA A O 1
ATOM 1476 N N . SER A 1 200 ? -1.852 43.184 -7.299 1.00 17.79 195 SER A N 1
ATOM 1477 C CA . SER A 1 200 ? -2.468 42.130 -8.135 1.00 19.89 195 SER A CA 1
ATOM 1478 C C . SER A 1 200 ? -1.560 41.526 -9.191 1.00 22.17 195 SER A C 1
ATOM 1479 O O . SER A 1 200 ? -1.902 40.516 -9.840 1.00 21.67 195 SER A O 1
ATOM 1482 N N . GLY A 1 201 ? -0.426 42.159 -9.399 1.00 20.84 196 GLY A N 1
ATOM 1483 C CA . GLY A 1 201 ? 0.593 41.660 -10.311 1.00 22.37 196 GLY A CA 1
ATOM 1484 C C . GLY A 1 201 ? 1.610 42.763 -10.553 1.00 21.83 196 GLY A C 1
ATOM 1485 O O . GLY A 1 201 ? 1.553 43.824 -9.921 1.00 18.69 196 GLY A O 1
ATOM 1486 N N . TYR A 1 202 ? 2.541 42.540 -11.481 1.00 21.04 197 TYR A N 1
ATOM 1487 C CA . TYR A 1 202 ? 3.572 43.521 -11.759 1.00 21.80 197 TYR A CA 1
ATOM 1488 C C . TYR A 1 202 ? 3.997 43.482 -13.212 1.00 23.42 197 TYR A C 1
ATOM 1489 O O . TYR A 1 202 ? 3.601 42.564 -13.952 1.00 23.21 197 TYR A O 1
ATOM 1498 N N . SER A 1 203 ? 4.815 44.466 -13.577 1.00 21.48 198 SER A N 1
ATOM 1499 C CA . SER A 1 203 ? 5.438 44.530 -14.901 1.00 24.27 198 SER A CA 1
ATOM 1500 C C . SER A 1 203 ? 6.801 45.209 -14.837 1.00 24.32 198 SER A C 1
ATOM 1501 O O . SER A 1 203 ? 7.053 46.102 -14.023 1.00 23.39 198 SER A O 1
ATOM 1505 N N . VAL A 1 204 ? 7.698 44.784 -15.706 1.00 24.15 199 VAL A N 1
ATOM 1506 C CA . VAL A 1 204 ? 9.027 45.389 -15.774 1.00 27.18 199 VAL A CA 1
ATOM 1507 C C . VAL A 1 204 ? 9.153 46.149 -17.111 1.00 27.54 199 VAL A C 1
ATOM 1508 O O . VAL A 1 204 ? 8.932 45.569 -18.157 1.00 29.37 199 VAL A O 1
ATOM 1512 N N . GLY A 1 205 ? 9.451 47.439 -17.063 1.00 25.27 200 GLY A N 1
ATOM 1513 C CA . GLY A 1 205 ? 9.632 48.225 -18.262 1.00 27.37 200 GLY A CA 1
ATOM 1514 C C . GLY A 1 205 ? 8.355 48.471 -19.044 1.00 31.22 200 GLY A C 1
ATOM 1515 O O . GLY A 1 205 ? 8.372 48.582 -20.273 1.00 34.60 200 GLY A O 1
ATOM 1516 N N . GLY A 1 206 ? 7.237 48.581 -18.339 1.00 29.20 201 GLY A N 1
ATOM 1517 C CA . GLY A 1 206 ? 6.014 49.058 -18.966 1.00 36.60 201 GLY A CA 1
ATOM 1518 C C . GLY A 1 206 ? 5.242 48.170 -19.943 1.00 37.90 201 GLY A C 1
ATOM 1519 O O . GLY A 1 206 ? 4.439 48.671 -20.736 1.00 41.09 201 GLY A O 1
ATOM 1520 N N . GLY A 1 207 ? 5.464 46.860 -19.923 1.00 36.31 202 GLY A N 1
ATOM 1521 C CA . GLY A 1 207 ? 4.473 45.986 -20.526 1.00 35.89 202 GLY A CA 1
ATOM 1522 C C . GLY A 1 207 ? 3.216 45.990 -19.662 1.00 32.71 202 GLY A C 1
ATOM 1523 O O . GLY A 1 207 ? 3.162 46.652 -18.612 1.00 29.53 202 GLY A O 1
ATOM 1524 N N . LYS A 1 208 ? 2.202 45.254 -20.105 1.00 31.07 203 LYS A N 1
ATOM 1525 C CA . LYS A 1 208 ? 0.974 45.012 -19.336 1.00 30.45 203 LYS A CA 1
ATOM 1526 C C . LYS A 1 208 ? 1.209 44.276 -18.028 1.00 24.93 203 LYS A C 1
ATOM 1527 O O . LYS A 1 208 ? 2.069 43.383 -17.938 1.00 25.66 203 LYS A O 1
ATOM 1533 N N . LEU A 1 209 A 0.452 44.658 -16.989 1.00 24.11 203 LEU A N 1
ATOM 1534 C CA . LEU A 1 209 A 0.537 43.922 -15.720 1.00 22.69 203 LEU A CA 1
ATOM 1535 C C . LEU A 1 209 A 0.281 42.459 -15.888 1.00 22.28 203 LEU A C 1
ATOM 1536 O O . LEU A 1 209 A -0.685 42.072 -16.532 1.00 22.68 203 LEU A O 1
ATOM 1541 N N . ASN A 1 210 ? 1.131 41.632 -15.295 1.00 21.47 204 ASN A N 1
ATOM 1542 C CA . ASN A 1 210 ? 0.827 40.223 -15.187 1.00 25.47 204 ASN A CA 1
ATOM 1543 C C . ASN A 1 210 ? -0.136 40.022 -14.008 1.00 23.74 204 ASN A C 1
ATOM 1544 O O . ASN A 1 210 ? -0.635 41.025 -13.402 1.00 22.03 204 ASN A O 1
ATOM 1549 N N . ARG A 1 211 A -0.466 38.772 -13.712 1.00 22.90 204 ARG A N 1
ATOM 1550 C CA . ARG A 1 211 A -1.363 38.475 -12.597 1.00 23.54 204 ARG A CA 1
ATOM 1551 C C . ARG A 1 211 A -0.666 37.664 -11.510 1.00 24.42 204 ARG A C 1
ATOM 1552 O O . ARG A 1 211 A -1.288 36.882 -10.792 1.00 25.17 204 ARG A O 1
ATOM 1560 N N . ASN A 1 212 ? 0.635 37.883 -11.398 1.00 23.80 205 ASN A N 1
ATOM 1561 C CA . ASN A 1 212 ? 1.431 37.272 -10.329 1.00 23.29 205 ASN A CA 1
ATOM 1562 C C . ASN A 1 212 ? 1.399 38.152 -9.101 1.00 22.83 205 ASN A C 1
ATOM 1563 O O . ASN A 1 212 ? 2.203 39.058 -8.984 1.00 23.23 205 ASN A O 1
ATOM 1568 N N . SER A 1 213 ? 0.469 37.879 -8.205 1.00 22.16 206 SER A N 1
ATOM 1569 C CA . SER A 1 213 ? 0.199 38.843 -7.113 1.00 23.12 206 SER A CA 1
ATOM 1570 C C . SER A 1 213 ? 1.320 38.783 -6.094 1.00 23.91 206 SER A C 1
ATOM 1571 O O . SER A 1 213 ? 2.031 37.784 -6.037 1.00 25.30 206 SER A O 1
ATOM 1574 N N . ILE A 1 214 ? 1.450 39.851 -5.294 1.00 20.93 207 ILE A N 1
ATOM 1575 C CA . ILE A 1 214 ? 2.554 40.014 -4.351 1.00 23.16 207 ILE A CA 1
ATOM 1576 C C . ILE A 1 214 ? 1.932 40.465 -3.041 1.00 24.43 207 ILE A C 1
ATOM 1577 O O . ILE A 1 214 ? 1.252 41.474 -3.023 1.00 22.13 207 ILE A O 1
ATOM 1582 N N . ASP A 1 215 ? 2.151 39.712 -1.956 1.00 20.52 211 ASP A N 1
ATOM 1583 C CA . ASP A 1 215 ? 1.655 40.147 -0.634 1.00 21.80 211 ASP A CA 1
ATOM 1584 C C . ASP A 1 215 ? 2.812 40.873 0.016 1.00 23.13 211 ASP A C 1
ATOM 1585 O O . ASP A 1 215 ? 3.930 40.338 -0.002 1.00 23.37 211 ASP A O 1
ATOM 1590 N N . GLY A 1 216 ? 2.588 42.065 0.596 1.00 17.66 212 GLY A N 1
ATOM 1591 C CA . GLY A 1 216 ? 3.732 42.767 1.184 1.00 18.64 212 GLY A CA 1
ATOM 1592 C C . GLY A 1 216 ? 3.220 43.845 2.129 1.00 18.36 212 GLY A C 1
ATOM 1593 O O . GLY A 1 216 ? 2.007 43.997 2.274 1.00 19.88 212 GLY A O 1
ATOM 1594 N N . ILE A 1 217 ? 4.129 44.544 2.795 1.00 17.78 213 ILE A N 1
ATOM 1595 C CA . ILE A 1 217 ? 3.702 45.578 3.750 1.00 17.17 213 ILE A CA 1
ATOM 1596 C C . ILE A 1 217 ? 4.196 46.966 3.273 1.00 17.72 213 ILE A C 1
ATOM 1597 O O . ILE A 1 217 ? 5.296 47.102 2.678 1.00 19.92 213 ILE A O 1
ATOM 1602 N N . ALA A 1 218 ? 3.376 47.993 3.481 1.00 17.42 214 ALA A N 1
ATOM 1603 C CA . ALA A 1 218 ? 3.811 49.356 3.171 1.00 16.89 214 ALA A CA 1
ATOM 1604 C C . ALA A 1 218 ? 4.575 49.888 4.398 1.00 16.44 214 ALA A C 1
ATOM 1605 O O . ALA A 1 218 ? 3.991 50.042 5.464 1.00 17.26 214 ALA A O 1
ATOM 1607 N N . ASP A 1 219 ? 5.877 50.137 4.237 1.00 17.48 215 ASP A N 1
ATOM 1608 C CA . ASP A 1 219 ? 6.732 50.428 5.408 1.00 16.87 215 ASP A CA 1
ATOM 1609 C C . ASP A 1 219 ? 7.633 51.636 5.210 1.00 17.06 215 ASP A C 1
ATOM 1610 O O . ASP A 1 219 ? 8.692 51.566 4.538 1.00 17.66 215 ASP A O 1
ATOM 1615 N N . THR A 1 220 ? 7.237 52.769 5.788 1.00 16.78 216 THR A N 1
ATOM 1616 C CA . THR A 1 220 ? 8.008 53.992 5.652 1.00 17.27 216 THR A CA 1
ATOM 1617 C C . THR A 1 220 ? 9.369 53.852 6.346 1.00 16.42 216 THR A C 1
ATOM 1618 O O . THR A 1 220 ? 10.295 54.578 6.029 1.00 16.94 216 THR A O 1
ATOM 1622 N N . GLY A 1 221 ? 9.466 52.912 7.274 1.00 17.19 217 GLY A N 1
ATOM 1623 C CA . GLY A 1 221 ? 10.741 52.725 7.966 1.00 17.43 217 GLY A CA 1
ATOM 1624 C C . GLY A 1 221 ? 11.741 51.783 7.313 1.00 20.84 217 GLY A C 1
ATOM 1625 O O . GLY A 1 221 ? 12.791 51.450 7.905 1.00 21.21 217 GLY A O 1
ATOM 1626 N N . THR A 1 222 ? 11.456 51.326 6.105 1.00 18.57 218 THR A N 1
ATOM 1627 C CA . THR A 1 222 ? 12.436 50.494 5.369 1.00 20.05 218 THR A CA 1
ATOM 1628 C C . THR A 1 222 ? 12.919 51.242 4.143 1.00 19.11 218 THR A C 1
ATOM 1629 O O . THR A 1 222 ? 12.111 51.750 3.379 1.00 18.53 218 THR A O 1
ATOM 1633 N N . THR A 1 223 ? 14.229 51.249 3.889 1.00 17.66 219 THR A N 1
ATOM 1634 C CA . THR A 1 223 ? 14.734 52.013 2.768 1.00 17.89 219 THR A CA 1
ATOM 1635 C C . THR A 1 223 ? 14.335 51.446 1.397 1.00 17.91 219 THR A C 1
ATOM 1636 O O . THR A 1 223 ? 13.978 52.194 0.508 1.00 19.40 219 THR A O 1
ATOM 1640 N N . LEU A 1 224 ? 14.456 50.136 1.221 1.00 19.18 220 LEU A N 1
ATOM 1641 C CA . LEU A 1 224 ? 14.458 49.559 -0.125 1.00 20.69 220 LEU A CA 1
ATOM 1642 C C . LEU A 1 224 ? 13.068 49.028 -0.499 1.00 20.02 220 LEU A C 1
ATOM 1643 O O . LEU A 1 224 ? 12.187 48.882 0.363 1.00 19.36 220 LEU A O 1
ATOM 1648 N N . LEU A 1 225 ? 12.898 48.646 -1.757 1.00 18.46 221 LEU A N 1
ATOM 1649 C CA . LEU A 1 225 ? 11.732 47.825 -2.140 1.00 18.29 221 LEU A CA 1
ATOM 1650 C C . LEU A 1 225 ? 12.259 46.396 -2.129 1.00 20.46 221 LEU A C 1
ATOM 1651 O O . LEU A 1 225 ? 13.229 46.089 -2.842 1.00 21.74 221 LEU A O 1
ATOM 1656 N N . LEU A 1 226 ? 11.662 45.549 -1.291 1.00 18.00 222 LEU A N 1
ATOM 1657 C CA . LEU A 1 226 ? 12.160 44.195 -1.062 1.00 21.86 222 LEU A CA 1
ATOM 1658 C C . LEU A 1 226 ? 11.159 43.148 -1.518 1.00 21.73 222 LEU A C 1
ATOM 1659 O O . LEU A 1 226 ? 10.079 42.983 -0.946 1.00 21.50 222 LEU A O 1
ATOM 1664 N N . LEU A 1 227 ? 11.497 42.473 -2.618 1.00 21.90 223 LEU A N 1
ATOM 1665 C CA . LEU A 1 227 ? 10.578 41.545 -3.276 1.00 22.71 223 LEU A CA 1
ATOM 1666 C C . LEU A 1 227 ? 11.219 40.171 -3.483 1.00 23.11 223 LEU A C 1
ATOM 1667 O O . LEU A 1 227 ? 12.441 40.027 -3.313 1.00 22.74 223 LEU A O 1
ATOM 1672 N N . ASP A 1 228 ? 10.411 39.176 -3.831 1.00 23.93 224 ASP A N 1
ATOM 1673 C CA . ASP A 1 228 ? 10.937 37.781 -3.820 1.00 24.63 224 ASP A CA 1
ATOM 1674 C C . ASP A 1 228 ? 11.982 37.562 -4.944 1.00 27.16 224 ASP A C 1
ATOM 1675 O O . ASP A 1 228 ? 12.105 38.387 -5.852 1.00 23.66 224 ASP A O 1
ATOM 1680 N N . ASP A 1 229 ? 12.756 36.467 -4.870 1.00 26.83 225 ASP A N 1
ATOM 1681 C CA . ASP A 1 229 ? 13.816 36.247 -5.874 1.00 29.15 225 ASP A CA 1
ATOM 1682 C C . ASP A 1 229 ? 13.304 36.177 -7.315 1.00 26.84 225 ASP A C 1
ATOM 1683 O O . ASP A 1 229 ? 13.985 36.649 -8.237 1.00 29.65 225 ASP A O 1
ATOM 1688 N N . ASN A 1 230 ? 12.099 35.642 -7.501 1.00 28.08 226 ASN A N 1
ATOM 1689 C CA . ASN A 1 230 ? 11.491 35.579 -8.835 1.00 29.86 226 ASN A CA 1
ATOM 1690 C C . ASN A 1 230 ? 11.237 36.956 -9.450 1.00 27.90 226 ASN A C 1
ATOM 1691 O O . ASN A 1 230 ? 11.522 37.194 -10.616 1.00 26.62 226 ASN A O 1
ATOM 1696 N N . VAL A 1 231 ? 10.745 37.887 -8.638 1.00 24.84 227 VAL A N 1
ATOM 1697 C CA . VAL A 1 231 ? 10.538 39.258 -9.113 1.00 24.58 227 VAL A CA 1
ATOM 1698 C C . VAL A 1 231 ? 11.854 40.000 -9.340 1.00 23.15 227 VAL A C 1
ATOM 1699 O O . VAL A 1 231 ? 12.031 40.725 -10.318 1.00 24.86 227 VAL A O 1
ATOM 1703 N N . VAL A 1 232 ? 12.820 39.779 -8.462 1.00 25.21 228 VAL A N 1
ATOM 1704 C CA . VAL A 1 232 ? 14.097 40.476 -8.577 1.00 24.34 228 VAL A CA 1
ATOM 1705 C C . VAL A 1 232 ? 14.752 39.981 -9.887 1.00 24.98 228 VAL A C 1
ATOM 1706 O O . VAL A 1 232 ? 15.221 40.774 -10.688 1.00 26.19 228 VAL A O 1
ATOM 1710 N N . ASP A 1 233 ? 14.765 38.669 -10.077 1.00 26.45 229 ASP A N 1
ATOM 1711 C CA . ASP A 1 233 ? 15.312 38.085 -11.318 1.00 29.17 229 ASP A CA 1
ATOM 1712 C C . ASP A 1 233 ? 14.640 38.682 -12.531 1.00 29.09 229 ASP A C 1
ATOM 1713 O O . ASP A 1 233 ? 15.317 39.059 -13.481 1.00 28.80 229 ASP A O 1
ATOM 1718 N N . ALA A 1 234 ? 13.306 38.778 -12.509 1.00 26.30 230 ALA A N 1
ATOM 1719 C CA . ALA A 1 234 ? 12.592 39.404 -13.608 1.00 26.47 230 ALA A CA 1
ATOM 1720 C C . ALA A 1 234 ? 12.957 40.868 -13.818 1.00 26.43 230 ALA A C 1
ATOM 1721 O O . ALA A 1 234 ? 13.093 41.342 -14.941 1.00 27.18 230 ALA A O 1
ATOM 1723 N N . TYR A 1 235 ? 13.134 41.614 -12.730 1.00 23.97 231 TYR A N 1
ATOM 1724 C CA . TYR A 1 235 ? 13.469 43.025 -12.876 1.00 23.98 231 TYR A CA 1
ATOM 1725 C C . TYR A 1 235 ? 14.841 43.235 -13.593 1.00 26.36 231 TYR A C 1
ATOM 1726 O O . TYR A 1 235 ? 14.994 44.111 -14.468 1.00 24.79 231 TYR A O 1
ATOM 1735 N N . TYR A 1 236 ? 15.823 42.461 -13.169 1.00 25.77 232 TYR A N 1
ATOM 1736 C CA . TYR A 1 236 ? 17.210 42.694 -13.605 1.00 27.46 232 TYR A CA 1
ATOM 1737 C C . TYR A 1 236 ? 17.576 41.919 -14.873 1.00 29.79 232 TYR A C 1
ATOM 1738 O O . TYR A 1 236 ? 18.709 42.007 -15.355 1.00 30.40 232 TYR A O 1
ATOM 1747 N N . ALA A 1 237 ? 16.601 41.200 -15.425 1.00 29.26 233 ALA A N 1
ATOM 1748 C CA . ALA A 1 237 ? 16.856 40.236 -16.496 1.00 30.76 233 ALA A CA 1
ATOM 1749 C C . ALA A 1 237 ? 17.514 40.869 -17.721 1.00 34.18 233 ALA A C 1
ATOM 1750 O O . ALA A 1 237 ? 18.366 40.265 -18.352 1.00 35.99 233 ALA A O 1
ATOM 1752 N N . ASN A 1 238 ? 17.144 42.089 -18.041 1.00 31.71 234 ASN A N 1
ATOM 1753 C CA . ASN A 1 238 ? 17.720 42.759 -19.193 1.00 33.39 234 ASN A CA 1
ATOM 1754 C C . ASN A 1 238 ? 18.564 43.987 -18.837 1.00 34.37 234 ASN A C 1
ATOM 1755 O O . ASN A 1 238 ? 18.934 44.783 -19.709 1.00 35.32 234 ASN A O 1
ATOM 1760 N N . VAL A 1 239 ? 18.886 44.135 -17.552 1.00 32.40 235 VAL A N 1
ATOM 1761 C CA . VAL A 1 239 ? 19.882 45.110 -17.142 1.00 33.60 235 VAL A CA 1
ATOM 1762 C C . VAL A 1 239 ? 21.248 44.437 -17.255 1.00 34.31 235 VAL A C 1
ATOM 1763 O O . VAL A 1 239 ? 21.635 43.617 -16.427 1.00 30.93 235 VAL A O 1
ATOM 1767 N N . GLN A 1 240 ? 21.960 44.802 -18.308 1.00 37.41 236 GLN A N 1
ATOM 1768 C CA . GLN A 1 240 ? 23.084 44.005 -18.754 1.00 39.03 236 GLN A CA 1
ATOM 1769 C C . GLN A 1 240 ? 24.235 43.967 -17.749 1.00 37.23 236 GLN A C 1
ATOM 1770 O O . GLN A 1 240 ? 24.825 42.911 -17.519 1.00 40.73 236 GLN A O 1
ATOM 1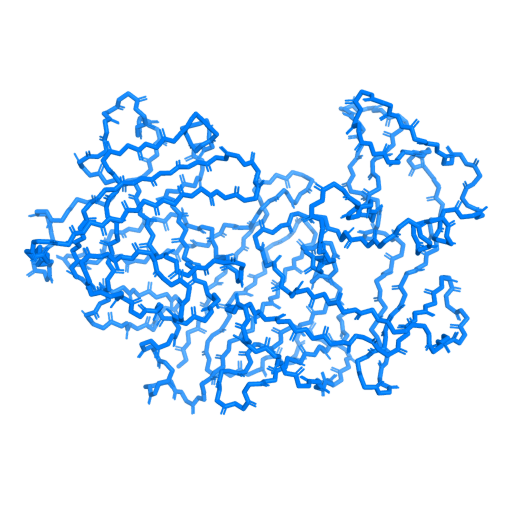776 N N . SER A 1 241 ? 24.507 45.093 -17.112 1.00 36.12 237 SER A N 1
ATOM 1777 C CA . SER A 1 241 ? 25.586 45.151 -16.130 1.00 34.69 237 SER A CA 1
ATOM 1778 C C . SER A 1 241 ? 25.211 44.661 -14.739 1.00 34.94 237 SER A C 1
ATOM 1779 O O . SER A 1 241 ? 26.055 44.647 -13.846 1.00 34.68 237 SER A O 1
ATOM 1782 N N . ALA A 1 242 ? 23.972 44.228 -14.541 1.00 34.65 238 ALA A N 1
ATOM 1783 C CA . ALA A 1 242 ? 23.559 43.791 -13.199 1.00 33.76 238 ALA A CA 1
ATOM 1784 C C . ALA A 1 242 ? 24.252 42.535 -12.719 1.00 35.46 238 ALA A C 1
ATOM 1785 O O . ALA A 1 242 ? 24.400 41.574 -13.469 1.00 35.91 238 ALA A O 1
ATOM 1787 N N . GLN A 1 243 A 24.648 42.528 -11.447 1.00 36.77 238 GLN A N 1
ATOM 1788 C CA . GLN A 1 243 A 25.193 41.334 -10.802 1.00 37.19 238 GLN A CA 1
ATOM 1789 C C . GLN A 1 243 A 25.100 41.466 -9.286 1.00 36.72 238 GLN A C 1
ATOM 1790 O O . GLN A 1 243 A 25.155 42.585 -8.753 1.00 34.27 238 GLN A O 1
ATOM 1796 N N . TYR A 1 244 ? 24.971 40.336 -8.596 1.00 37.25 239 TYR A N 1
ATOM 1797 C CA . TYR A 1 244 ? 25.004 40.336 -7.136 1.00 36.78 239 TYR A CA 1
ATOM 1798 C C . TYR A 1 244 ? 26.411 40.605 -6.602 1.00 39.60 239 TYR A C 1
ATOM 1799 O O . TYR A 1 244 ? 27.351 39.952 -7.010 1.00 40.55 239 TYR A O 1
ATOM 1808 N N . ASP A 1 245 ? 26.543 41.599 -5.731 1.00 36.41 240 ASP A N 1
ATOM 1809 C CA . ASP A 1 245 ? 27.819 41.997 -5.143 1.00 37.17 240 ASP A CA 1
ATOM 1810 C C . ASP A 1 245 ? 27.789 41.581 -3.691 1.00 42.30 240 ASP A C 1
ATOM 1811 O O . ASP A 1 245 ? 27.018 42.134 -2.887 1.00 39.83 240 ASP A O 1
ATOM 1816 N N . ASN A 1 246 ? 28.622 40.602 -3.348 1.00 41.35 241 ASN A N 1
ATOM 1817 C CA . ASN A 1 246 ? 28.579 40.004 -2.028 1.00 43.21 241 ASN A CA 1
ATOM 1818 C C . ASN A 1 246 ? 28.988 40.923 -0.872 1.00 41.62 241 ASN A C 1
ATOM 1819 O O . ASN A 1 246 ? 28.563 40.703 0.261 1.00 44.27 241 ASN A O 1
ATOM 1824 N N . GLN A 1 247 ? 29.779 41.957 -1.157 1.00 41.20 242 GLN A N 1
ATOM 1825 C CA . GLN A 1 247 ? 30.165 42.970 -0.157 1.00 42.35 242 GLN A CA 1
ATOM 1826 C C . GLN A 1 247 ? 28.991 43.925 0.157 1.00 41.38 242 GLN A C 1
ATOM 1827 O O . GLN A 1 247 ? 28.770 44.301 1.306 1.00 41.28 242 GLN A O 1
ATOM 1833 N N . GLN A 1 248 ? 28.234 44.281 -0.882 1.00 40.07 243 GLN A N 1
ATOM 1834 C CA . GLN A 1 248 ? 27.099 45.184 -0.772 1.00 39.34 243 GLN A CA 1
ATOM 1835 C C . GLN A 1 248 ? 25.886 44.430 -0.277 1.00 37.69 243 GLN A C 1
ATOM 1836 O O . GLN A 1 248 ? 24.952 45.019 0.260 1.00 38.35 243 GLN A O 1
ATOM 1842 N N . GLU A 1 249 ? 25.933 43.116 -0.440 1.00 37.05 244 GLU A N 1
ATOM 1843 C CA . GLU A 1 249 ? 24.805 42.243 -0.196 1.00 36.66 244 GLU A CA 1
ATOM 1844 C C . GLU A 1 249 ? 23.603 42.706 -0.990 1.00 35.62 244 GLU A C 1
ATOM 1845 O O . GLU A 1 249 ? 22.529 42.874 -0.444 1.00 32.48 244 GLU A O 1
ATOM 1851 N N . GLY A 1 250 ? 23.786 42.930 -2.278 1.00 35.37 245 GLY A N 1
ATOM 1852 C CA . GLY A 1 250 ? 22.651 43.307 -3.100 1.00 32.33 245 GLY A CA 1
ATOM 1853 C C . GLY A 1 250 ? 23.071 43.452 -4.533 1.00 32.24 245 GLY A C 1
ATOM 1854 O O . GLY A 1 250 ? 24.245 43.380 -4.842 1.00 33.15 245 GLY A O 1
ATOM 1855 N N . VAL A 1 251 ? 22.117 43.692 -5.407 1.00 26.67 246 VAL A N 1
ATOM 1856 C CA . VAL A 1 251 ? 22.409 43.755 -6.815 1.00 27.44 246 VAL A CA 1
ATOM 1857 C C . VAL A 1 251 ? 22.931 45.125 -7.157 1.00 29.00 246 VAL A C 1
ATOM 1858 O O . VAL A 1 251 ? 22.353 46.110 -6.750 1.00 29.46 246 VAL A O 1
ATOM 1862 N N . VAL A 1 252 ? 24.035 45.186 -7.911 1.00 27.60 247 VAL A N 1
ATOM 1863 C CA . VAL A 1 252 ? 24.562 46.457 -8.407 1.00 27.95 247 VAL A CA 1
ATOM 1864 C C . VAL A 1 252 ? 24.672 46.429 -9.939 1.00 27.89 247 VAL A C 1
ATOM 1865 O O . VAL A 1 252 ? 24.558 45.376 -10.566 1.00 30.42 247 VAL A O 1
ATOM 1869 N N . PHE A 1 253 ? 24.866 47.586 -10.532 1.00 27.84 248 PHE A N 1
ATOM 1870 C CA . PHE A 1 253 ? 24.948 47.720 -11.984 1.00 31.34 248 PHE A CA 1
ATOM 1871 C C . PHE A 1 253 ? 25.633 49.061 -12.278 1.00 31.85 248 PHE A C 1
ATOM 1872 O O . PHE A 1 253 ? 25.803 49.898 -11.386 1.00 31.28 248 PHE A O 1
ATOM 1880 N N . ASP A 1 254 ? 26.054 49.266 -13.522 1.00 31.47 249 ASP A N 1
ATOM 1881 C CA . ASP A 1 254 ? 26.648 50.537 -13.917 1.00 34.23 249 ASP A C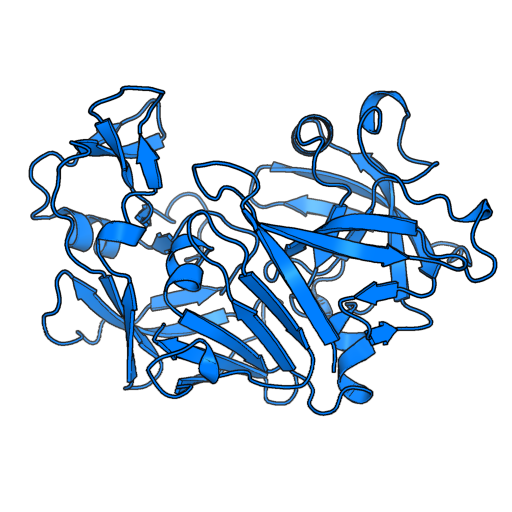A 1
ATOM 1882 C C . ASP A 1 254 ? 25.669 51.688 -13.654 1.00 35.27 249 ASP A C 1
ATOM 1883 O O . ASP A 1 254 ? 24.474 51.587 -13.973 1.00 32.45 249 ASP A O 1
ATOM 1888 N N . CYS A 1 255 ? 26.179 52.783 -13.095 1.00 34.90 250 CYS A N 1
ATOM 1889 C CA . CYS A 1 255 ? 25.358 53.952 -12.791 1.00 34.72 250 CYS A CA 1
ATOM 1890 C C . CYS A 1 255 ? 24.683 54.553 -14.003 1.00 37.96 250 CYS A C 1
ATOM 1891 O O . CYS A 1 255 ? 23.657 55.226 -13.887 1.00 35.30 250 CYS A O 1
ATOM 1894 N N . ASP A 1 256 ? 25.248 54.328 -15.181 1.00 35.78 251 ASP A N 1
ATOM 1895 C CA . ASP A 1 256 ? 24.635 54.906 -16.355 1.00 38.45 251 ASP A CA 1
ATOM 1896 C C . ASP A 1 256 ? 23.575 54.008 -16.999 1.00 35.85 251 ASP A C 1
ATOM 1897 O O . ASP A 1 256 ? 23.061 54.342 -18.060 1.00 37.94 251 ASP A O 1
ATOM 1902 N N . GLU A 1 257 ? 23.247 52.875 -16.382 1.00 36.83 252 GLU A N 1
ATOM 1903 C CA . GLU A 1 257 ? 22.154 52.046 -16.914 1.00 35.27 252 GLU A CA 1
ATOM 1904 C C . GLU A 1 257 ? 20.866 52.866 -17.034 1.00 35.82 252 GLU A C 1
ATOM 1905 O O . GLU A 1 257 ? 20.596 53.768 -16.227 1.00 35.58 252 GLU A O 1
ATOM 1911 N N . ASP A 1 258 ? 20.082 52.559 -18.057 1.00 35.28 253 ASP A N 1
ATOM 1912 C CA . ASP A 1 258 ? 18.775 53.182 -18.218 1.00 36.20 253 ASP A CA 1
ATOM 1913 C C . ASP A 1 258 ? 17.830 52.117 -17.707 1.00 32.67 253 ASP A C 1
ATOM 1914 O O . ASP A 1 258 ? 17.347 51.284 -18.493 1.00 31.97 253 ASP A O 1
ATOM 1919 N N . LEU A 1 259 ? 17.597 52.107 -16.388 1.00 29.88 254 LEU A N 1
ATOM 1920 C CA . LEU A 1 259 ? 16.846 51.025 -15.765 1.00 27.27 254 LEU A CA 1
ATOM 1921 C C . LEU A 1 259 ? 15.376 51.005 -16.238 1.00 26.07 254 LEU A C 1
ATOM 1922 O O . LEU A 1 259 ? 14.806 52.057 -16.514 1.00 28.59 254 LEU A O 1
ATOM 1927 N N . PRO A 1 260 ? 14.785 49.805 -16.358 1.00 26.70 255 PRO A N 1
ATOM 1928 C CA . PRO A 1 260 ? 13.349 49.702 -16.671 1.00 26.64 255 PRO A CA 1
ATOM 1929 C C . PRO A 1 260 ? 12.486 50.254 -15.514 1.00 26.60 255 PRO A C 1
ATOM 1930 O O . PRO A 1 260 ? 12.939 50.272 -14.374 1.00 23.16 255 PRO A O 1
ATOM 1934 N N . SER A 1 261 ? 11.263 50.692 -15.787 1.00 24.36 256 SER A N 1
ATOM 1935 C CA . SER A 1 261 ? 10.356 50.978 -14.667 1.00 22.42 256 SER A CA 1
ATOM 1936 C C . SER A 1 261 ? 9.943 49.665 -13.989 1.00 20.69 256 SER A C 1
ATOM 1937 O O . SER A 1 261 ? 10.082 48.562 -14.540 1.00 21.82 256 SER A O 1
ATOM 1940 N N . PHE A 1 262 ? 9.355 49.763 -12.793 1.00 20.93 257 PHE A N 1
ATOM 1941 C CA . PHE A 1 262 ? 8.745 48.598 -12.159 1.00 19.63 257 PHE A CA 1
ATOM 1942 C C . PHE A 1 262 ? 7.318 48.997 -11.784 1.00 19.77 257 PHE A C 1
ATOM 1943 O O . PHE A 1 262 ? 7.151 50.007 -11.139 1.00 19.98 257 PHE A O 1
ATOM 1951 N N . SER A 1 263 ? 6.318 48.292 -12.305 1.00 18.84 258 SER A N 1
ATOM 1952 C CA . SER A 1 263 ? 4.912 48.683 -12.077 1.00 18.37 258 SER A CA 1
ATOM 1953 C C . SER A 1 263 ? 4.239 47.604 -11.292 1.00 19.67 258 SER A C 1
ATOM 1954 O O . SER A 1 263 ? 4.583 46.440 -11.435 1.00 19.92 258 SER A O 1
ATOM 1957 N N . PHE A 1 264 ? 3.200 47.952 -10.521 1.00 17.25 259 PHE A N 1
ATOM 1958 C CA . PHE A 1 264 ? 2.456 46.904 -9.827 1.00 19.10 259 PHE A CA 1
ATOM 1959 C C . PHE A 1 264 ? 0.998 47.346 -9.726 1.00 18.58 259 PHE A C 1
ATOM 1960 O O . PHE A 1 264 ? 0.696 48.541 -9.874 1.00 18.21 259 PHE A O 1
ATOM 1968 N N . GLY A 1 265 ? 0.134 46.383 -9.477 1.00 18.48 260 GLY A N 1
ATOM 1969 C CA . GLY A 1 265 ? -1.309 46.576 -9.563 1.00 19.31 260 GLY A CA 1
ATOM 1970 C C . GLY A 1 265 ? -1.901 46.759 -8.159 1.00 18.91 260 GLY A C 1
ATOM 1971 O O . GLY A 1 265 ? -1.772 45.896 -7.270 1.00 20.02 260 GLY A O 1
ATOM 1972 N N . VAL A 1 266 ? -2.553 47.900 -7.961 1.00 17.84 261 VAL A N 1
ATOM 1973 C CA . VAL A 1 266 ? -3.337 48.129 -6.757 1.00 16.62 261 VAL A CA 1
ATOM 1974 C C . VAL A 1 266 ? -4.790 47.964 -7.173 1.00 18.76 261 VAL A C 1
ATOM 1975 O O . VAL A 1 266 ? -5.366 48.856 -7.816 1.00 17.51 261 VAL A O 1
ATOM 1979 N N . GLY A 1 267 ? -5.348 46.788 -6.902 1.00 20.23 262 GLY A N 1
ATOM 1980 C CA . GLY A 1 267 ? -6.633 46.403 -7.488 1.00 21.97 262 GLY A CA 1
ATOM 1981 C C . GLY A 1 267 ? -6.396 46.196 -8.984 1.00 23.49 262 GLY A C 1
ATOM 1982 O O . GLY A 1 267 ? -5.584 45.370 -9.361 1.00 25.42 262 GLY A O 1
ATOM 1983 N N . SER A 1 268 ? -7.039 46.985 -9.829 1.00 20.52 263 SER A N 1
ATOM 1984 C CA . SER A 1 268 ? -6.722 46.945 -11.264 1.00 21.19 263 SER A CA 1
ATOM 1985 C C . SER A 1 268 ? -6.014 48.190 -11.744 1.00 21.95 263 SER A C 1
ATOM 1986 O O . SER A 1 268 ? -5.765 48.363 -12.973 1.00 22.82 263 SER A O 1
ATOM 1989 N N . SER A 1 269 ? -5.629 49.045 -10.799 1.00 19.39 264 SER A N 1
ATOM 1990 C CA . SER A 1 269 ? -4.975 50.287 -11.165 1.00 18.15 264 SER A CA 1
ATOM 1991 C C . SER A 1 269 ? -3.445 50.131 -11.146 1.00 19.85 264 SER A C 1
ATOM 1992 O O . SER A 1 269 ? -2.917 49.373 -10.352 1.00 21.52 264 SER A O 1
ATOM 1995 N N . THR A 1 270 ? -2.745 50.859 -12.002 1.00 18.29 265 THR A N 1
ATOM 1996 C CA . THR A 1 270 ? -1.264 50.680 -12.059 1.00 17.36 265 THR A CA 1
ATOM 1997 C C . THR A 1 270 ? -0.520 51.789 -11.318 1.00 19.16 265 THR A C 1
ATOM 1998 O O . THR A 1 270 ? -0.828 52.969 -11.476 1.00 20.96 265 THR A O 1
ATOM 2002 N N . ILE A 1 271 ? 0.465 51.406 -10.508 1.00 17.21 266 ILE A N 1
ATOM 2003 C CA . ILE A 1 271 ? 1.396 52.38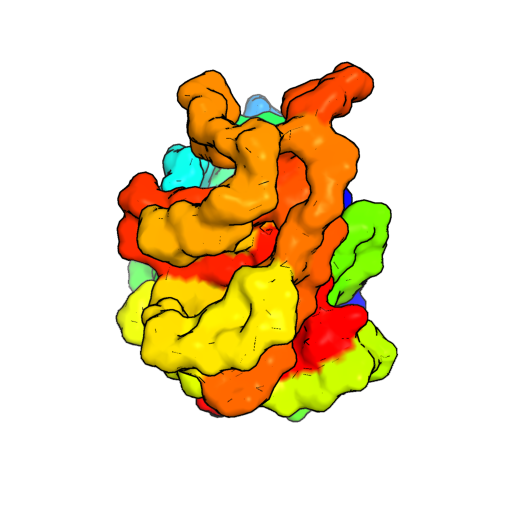7 -9.952 1.00 17.63 266 ILE A CA 1
ATOM 2004 C C . ILE A 1 271 ? 2.766 52.047 -10.556 1.00 17.91 266 ILE A C 1
ATOM 2005 O O . ILE A 1 271 ? 3.176 50.883 -10.573 1.00 19.31 266 ILE A O 1
ATOM 2010 N N . THR A 1 272 ? 3.429 53.036 -11.096 1.00 16.26 267 THR A N 1
ATOM 2011 C CA . THR A 1 272 ? 4.732 52.814 -11.760 1.00 18.97 267 THR A CA 1
ATOM 2012 C C . THR A 1 272 ? 5.836 53.574 -11.056 1.00 19.62 267 THR A C 1
ATOM 2013 O O . THR A 1 272 ? 5.774 54.824 -10.891 1.00 20.99 267 THR A O 1
ATOM 2017 N N . ILE A 1 273 ? 6.854 52.810 -10.673 1.00 19.54 268 ILE A N 1
ATOM 2018 C CA . ILE A 1 273 ? 8.103 53.330 -10.143 1.00 20.00 268 ILE A CA 1
ATOM 2019 C C . ILE A 1 273 ? 9.100 53.557 -11.308 1.00 19.27 268 ILE A C 1
ATOM 2020 O O . ILE A 1 273 ? 9.511 52.597 -11.935 1.00 19.93 268 ILE A O 1
ATOM 2025 N N . PRO A 1 274 ? 9.385 54.811 -11.645 1.00 20.57 269 PRO A N 1
ATOM 2026 C CA . PRO A 1 274 ? 10.253 55.072 -12.816 1.00 23.46 269 PRO A CA 1
ATOM 2027 C C . PRO A 1 274 ? 11.646 54.521 -12.596 1.00 24.35 269 PRO A C 1
ATOM 2028 O O . PRO A 1 274 ? 12.077 54.443 -11.456 1.00 22.55 269 PRO A O 1
ATOM 2032 N N . GLY A 1 275 ? 12.359 54.175 -13.675 1.00 25.82 270 GLY A N 1
ATOM 2033 C CA . GLY A 1 275 ? 13.717 53.685 -13.517 1.00 24.95 270 GLY A CA 1
ATOM 2034 C C . GLY A 1 275 ? 14.615 54.604 -12.689 1.00 25.67 270 GLY A C 1
ATOM 2035 O O . GLY A 1 275 ? 15.457 54.102 -11.934 1.00 25.61 270 GLY A O 1
ATOM 2036 N N . ASP A 1 276 ? 14.447 55.917 -12.792 1.00 25.79 271 ASP A N 1
ATOM 2037 C CA . ASP A 1 276 ? 15.285 56.786 -11.969 1.00 28.38 271 ASP A CA 1
ATOM 2038 C C . ASP A 1 276 ? 15.230 56.433 -10.484 1.00 29.25 271 ASP A C 1
ATOM 2039 O O . ASP A 1 276 ? 16.245 56.510 -9.778 1.00 31.04 271 ASP A O 1
ATOM 2044 N N . LEU A 1 277 ? 14.050 56.051 -9.996 1.00 25.83 272 LEU A N 1
ATOM 2045 C CA . LEU A 1 277 ? 13.903 55.788 -8.566 1.00 24.91 272 LEU A CA 1
ATOM 2046 C C . LEU A 1 277 ? 14.408 54.406 -8.138 1.00 25.69 272 LEU A C 1
ATOM 2047 O O . LEU A 1 277 ? 14.372 54.078 -6.951 1.00 26.13 272 LEU A O 1
ATOM 2052 N N . LEU A 1 278 ? 14.863 53.579 -9.085 1.00 21.67 273 LEU A N 1
ATOM 2053 C CA . LEU A 1 278 ? 15.332 52.242 -8.784 1.00 23.71 273 LEU A CA 1
ATOM 2054 C C . LEU A 1 278 ? 16.884 52.208 -8.785 1.00 22.21 273 LEU A C 1
ATOM 2055 O O . LEU A 1 278 ? 17.465 51.158 -8.555 1.00 22.78 273 LEU A O 1
ATOM 2060 N N . ASN A 1 279 ? 17.499 53.368 -9.038 1.00 23.93 274 ASN A N 1
ATOM 2061 C CA . ASN A 1 279 ? 18.945 53.501 -8.805 1.00 24.21 274 ASN A CA 1
ATOM 2062 C C . ASN A 1 279 ? 19.142 54.237 -7.494 1.00 24.43 274 ASN A C 1
ATOM 2063 O O . ASN A 1 279 ? 19.014 55.454 -7.463 1.00 27.14 274 ASN A O 1
ATOM 2068 N N . LEU A 1 280 ? 19.446 53.508 -6.419 1.00 24.39 275 LEU A N 1
ATOM 2069 C CA . LEU A 1 280 ? 19.521 54.141 -5.084 1.00 26.94 275 LEU A CA 1
ATOM 2070 C C . LEU A 1 280 ? 20.683 55.121 -4.938 1.00 28.44 275 LEU A C 1
ATOM 2071 O O . LEU A 1 280 ? 20.482 56.284 -4.543 1.00 26.89 275 LEU A O 1
ATOM 2076 N N . THR A 1 281 ? 21.888 54.672 -5.305 1.00 28.07 276 THR A N 1
ATOM 2077 C CA . THR A 1 281 ? 23.079 55.406 -4.906 1.00 31.51 276 THR A CA 1
ATOM 2078 C C . THR A 1 281 ? 24.329 54.796 -5.530 1.00 30.85 276 THR A C 1
ATOM 2079 O O . THR A 1 281 ? 24.380 53.566 -5.691 1.00 30.39 276 THR A O 1
ATOM 2083 N N . PRO A 1 282 ? 25.308 55.657 -5.909 1.00 35.06 2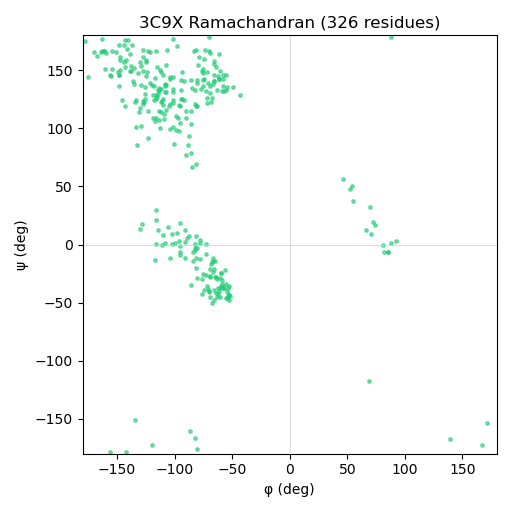77 PRO A N 1
ATOM 2084 C CA . PRO A 1 282 ? 26.656 55.168 -6.267 1.00 35.47 277 PRO A CA 1
ATOM 2085 C C . PRO A 1 282 ? 27.225 54.402 -5.087 1.00 36.23 277 PRO A C 1
ATOM 2086 O O . PRO A 1 282 ? 26.888 54.770 -3.952 1.00 35.54 277 PRO A O 1
ATOM 2090 N N . LEU A 1 283 ? 28.013 53.348 -5.318 1.00 35.24 278 LEU A N 1
ATOM 2091 C CA . LEU A 1 283 ? 28.588 52.587 -4.199 1.00 36.46 278 LEU A CA 1
ATOM 2092 C C . LEU A 1 283 ? 29.448 53.467 -3.282 1.00 40.32 278 LEU A C 1
ATOM 2093 O O . LEU A 1 283 ? 29.546 53.221 -2.082 1.00 41.17 278 LEU A O 1
ATOM 2098 N N . GLU A 1 284 ? 30.061 54.495 -3.847 1.00 40.83 279 GLU A N 1
ATOM 2099 C CA . GLU A 1 284 ? 30.775 55.493 -3.063 1.00 44.98 279 GLU A CA 1
ATOM 2100 C C . GLU A 1 284 ? 30.983 56.685 -3.968 1.00 45.11 279 GLU A C 1
ATOM 2101 O O . GLU A 1 284 ? 30.803 56.570 -5.177 1.00 43.95 279 GLU A O 1
ATOM 2107 N N . GLU A 1 285 ? 31.358 57.824 -3.393 1.00 47.52 280 GLU A N 1
ATOM 2108 C CA . GLU A 1 285 ? 31.623 59.032 -4.177 1.00 50.16 280 GLU A CA 1
ATOM 2109 C C . GLU A 1 285 ? 32.441 58.745 -5.445 1.00 50.41 280 GLU A C 1
ATOM 2110 O O . GLU A 1 285 ? 33.495 58.102 -5.396 1.00 49.41 280 GLU A O 1
ATOM 2116 N N . GLY A 1 286 ? 31.930 59.223 -6.571 1.00 49.21 281 GLY A N 1
ATOM 2117 C CA . GLY A 1 286 ? 32.572 59.064 -7.861 1.00 47.48 281 GLY A CA 1
ATOM 2118 C C . GLY A 1 286 ? 32.561 57.664 -8.436 1.00 47.14 281 GLY A C 1
ATOM 2119 O O . GLY A 1 286 ? 33.223 57.407 -9.435 1.00 48.26 281 GLY A O 1
ATOM 2120 N N . SER A 1 287 ? 31.820 56.749 -7.827 1.00 43.49 282 SER A N 1
ATOM 2121 C CA . SER A 1 287 ? 31.794 55.389 -8.347 1.00 41.04 282 SER A CA 1
ATOM 2122 C C . SER A 1 287 ? 30.950 55.267 -9.614 1.00 41.22 282 SER A C 1
ATOM 2123 O O . SER A 1 287 ? 29.970 55.980 -9.801 1.00 42.13 282 SER A O 1
ATOM 2126 N N . SER A 1 288 A 31.351 54.367 -10.500 1.00 39.03 282 SER A N 1
ATOM 2127 C CA . SER A 1 288 A 30.622 54.150 -11.732 1.00 40.04 282 SER A CA 1
ATOM 2128 C C . SER A 1 288 A 29.653 52.981 -11.532 1.00 35.73 282 SER A C 1
ATOM 2129 O O . SER A 1 288 A 28.920 52.637 -12.447 1.00 36.71 282 SER A O 1
ATOM 2132 N N . THR A 1 289 B 29.665 52.381 -10.337 1.00 35.77 282 THR A N 1
ATOM 2133 C CA . THR A 1 289 B 28.740 51.306 -9.951 1.00 35.08 282 THR A CA 1
ATOM 2134 C C . THR A 1 289 B 27.694 51.822 -8.936 1.00 36.26 282 THR A C 1
ATOM 2135 O O . THR A 1 289 B 28.026 52.565 -8.010 1.00 32.66 282 THR A O 1
ATOM 2139 N N . CYS A 1 290 ? 26.432 51.432 -9.134 1.00 32.24 283 CYS A N 1
ATOM 2140 C CA . CYS A 1 290 ? 25.336 51.889 -8.281 1.00 31.17 283 CYS A CA 1
ATOM 2141 C C . CYS A 1 290 ? 24.584 50.728 -7.696 1.00 28.70 283 CYS A C 1
ATOM 2142 O O . CYS A 1 290 ? 24.618 49.649 -8.248 1.00 28.90 283 CYS A O 1
ATOM 2145 N N . PHE A 1 291 ? 23.901 50.957 -6.568 1.00 29.76 284 PHE A N 1
ATOM 2146 C CA . PHE A 1 291 ? 23.183 49.908 -5.827 1.00 29.06 284 PHE A CA 1
ATOM 2147 C C . PHE A 1 291 ? 21.673 50.006 -6.134 1.00 25.63 284 PHE A C 1
ATOM 2148 O O . PHE A 1 291 ? 21.132 51.070 -6.114 1.00 24.25 284 PHE A O 1
ATOM 2156 N N . GLY A 1 292 ? 21.019 48.906 -6.471 1.00 25.51 285 GLY A N 1
ATOM 2157 C CA . GLY A 1 292 ? 19.613 48.983 -6.882 1.00 24.11 285 GLY A CA 1
ATOM 2158 C C . GLY A 1 292 ? 18.664 49.214 -5.701 1.00 23.43 285 GLY A C 1
ATOM 2159 O O . GLY A 1 292 ? 18.911 48.724 -4.589 1.00 22.23 285 GLY A O 1
ATOM 2160 N N . GLY A 1 293 ? 17.627 50.017 -5.948 1.00 22.75 286 GLY A N 1
ATOM 2161 C CA . GLY A 1 293 ? 16.562 50.216 -4.966 1.00 21.97 286 GLY A CA 1
ATOM 2162 C C . GLY A 1 293 ? 15.681 49.024 -4.741 1.00 22.43 286 GLY A C 1
ATOM 2163 O O . GLY A 1 293 ? 14.995 48.914 -3.708 1.00 22.44 286 GLY A O 1
ATOM 2164 N N . LEU A 1 294 ? 15.664 48.114 -5.720 1.00 19.74 287 LEU A N 1
ATOM 2165 C CA . LEU A 1 294 ? 14.864 46.908 -5.661 1.00 20.77 287 LEU A CA 1
ATOM 2166 C C . LEU A 1 294 ? 15.812 45.768 -5.343 1.00 24.44 287 LEU A C 1
ATOM 2167 O O . LEU A 1 294 ? 16.760 45.517 -6.119 1.00 23.74 287 LEU A O 1
ATOM 2172 N N . GLN A 1 295 ? 15.577 45.081 -4.245 1.00 22.00 288 GLN A N 1
ATOM 2173 C CA . GLN A 1 295 ? 16.467 44.004 -3.829 1.00 24.70 288 GLN A CA 1
ATOM 2174 C C . GLN A 1 295 ? 15.618 42.860 -3.279 1.00 26.67 288 GLN A C 1
ATOM 2175 O O . GLN A 1 295 ? 14.387 42.944 -3.194 1.00 23.71 288 GLN A O 1
ATOM 2181 N N . SER A 1 296 ? 16.265 41.764 -2.930 1.00 25.69 289 SER A N 1
ATOM 2182 C CA . SER A 1 296 ? 15.522 40.605 -2.499 1.00 24.90 289 SER A CA 1
ATOM 2183 C C . SER A 1 296 ? 15.049 40.623 -1.036 1.00 25.31 289 SER A C 1
ATOM 2184 O O . SER A 1 296 ? 15.787 40.999 -0.128 1.00 25.43 289 SER A O 1
ATOM 2187 N N . SER A 1 297 ? 13.814 40.166 -0.821 1.00 25.19 294 SER A N 1
ATOM 2188 C CA . SER A 1 297 ? 13.272 39.956 0.525 1.00 25.97 294 SER A CA 1
ATOM 2189 C C . SER A 1 297 ? 13.503 38.545 1.092 1.00 29.39 294 SER A C 1
ATOM 2190 O O . SER A 1 297 ? 12.908 38.180 2.093 1.00 28.78 294 SER A O 1
ATOM 2193 N N . SER A 1 298 ? 14.363 37.753 0.460 1.00 30.86 295 SER A N 1
ATOM 2194 C CA . SER A 1 298 ? 14.582 36.374 0.934 1.00 32.50 295 SER A CA 1
ATOM 2195 C C . SER A 1 298 ? 15.111 36.315 2.370 1.00 34.93 295 SER A C 1
ATOM 2196 O O . SER A 1 298 ? 14.716 35.452 3.167 1.00 39.03 295 SER A O 1
ATOM 2200 N N . GLY A 1 299 ? 15.980 37.249 2.715 1.00 34.86 296 GLY A N 1
ATOM 2201 C CA . GLY A 1 299 ? 16.537 37.279 4.068 1.00 41.38 296 GLY A CA 1
ATOM 2202 C C . GLY A 1 299 ? 15.583 37.629 5.217 1.00 42.44 296 GLY A C 1
ATOM 2203 O O . GLY A 1 299 ? 15.908 37.393 6.384 1.00 45.75 296 GLY A O 1
ATOM 2204 N N . ILE A 1 300 ? 14.416 38.201 4.919 1.00 39.62 297 ILE A N 1
ATOM 2205 C CA . ILE A 1 300 ? 13.566 38.730 5.989 1.00 39.27 297 ILE A CA 1
ATOM 2206 C C . ILE A 1 300 ? 12.227 38.027 6.086 1.00 39.39 297 ILE A C 1
ATOM 2207 O O . ILE A 1 300 ? 11.502 38.169 7.086 1.00 41.16 297 ILE A O 1
ATOM 2212 N N . GLY A 1 301 ? 11.913 37.263 5.053 1.00 35.98 298 GLY A N 1
ATOM 2213 C CA . GLY A 1 301 ? 10.707 36.481 5.032 1.00 37.43 298 GLY A CA 1
ATOM 2214 C C . GLY A 1 301 ? 9.420 37.242 4.818 1.00 37.77 298 GLY A C 1
ATOM 2215 O O . GLY A 1 301 ? 8.353 36.709 5.108 1.00 39.61 298 GLY A O 1
ATOM 2216 N N . ILE A 1 302 ? 9.489 38.482 4.334 1.00 34.48 299 ILE A N 1
ATOM 2217 C CA . ILE A 1 302 ? 8.247 39.190 4.006 1.00 30.47 299 ILE A CA 1
ATOM 2218 C C . ILE A 1 302 ? 8.590 40.214 2.961 1.00 24.27 299 ILE A C 1
ATOM 2219 O O . ILE A 1 302 ? 9.695 40.764 2.978 1.00 24.85 299 ILE A O 1
ATOM 2224 N N . ASN A 1 303 ? 7.668 40.460 2.031 1.00 21.62 300 ASN A N 1
ATOM 2225 C CA . ASN A 1 303 ? 7.929 41.498 1.047 1.00 19.58 300 ASN A CA 1
ATOM 2226 C C . ASN A 1 303 ? 7.624 42.853 1.648 1.00 21.09 300 ASN A C 1
ATOM 2227 O O . ASN A 1 303 ? 6.637 42.998 2.371 1.00 20.11 300 ASN A O 1
ATOM 2232 N N . ILE A 1 304 ? 8.461 43.829 1.310 1.00 18.70 301 ILE A N 1
ATOM 2233 C CA . ILE A 1 304 ? 8.360 45.133 1.911 1.00 18.42 301 ILE A CA 1
ATOM 2234 C C . ILE A 1 304 ? 8.358 46.225 0.854 1.00 19.95 301 ILE A C 1
ATOM 2235 O O . ILE A 1 304 ? 9.307 46.351 0.091 1.00 17.83 301 ILE A O 1
ATOM 2240 N N . PHE A 1 305 ? 7.248 46.974 0.788 1.00 17.62 302 PHE A N 1
ATOM 2241 C CA . PHE A 1 305 ? 7.181 48.118 -0.091 1.00 18.04 302 PHE A CA 1
ATOM 2242 C C . PHE A 1 305 ? 7.713 49.290 0.722 1.00 17.65 302 PHE A C 1
ATOM 2243 O O . PHE A 1 305 ? 6.961 49.981 1.417 1.00 19.25 302 PHE A O 1
ATOM 2251 N N . GLY A 1 306 ? 9.039 49.452 0.724 1.00 16.90 303 GLY A N 1
ATOM 2252 C CA . GLY A 1 306 ? 9.678 50.500 1.484 1.00 16.55 303 GLY A CA 1
ATOM 2253 C C . GLY A 1 306 ? 9.756 51.809 0.733 1.00 16.47 303 GLY A C 1
ATOM 2254 O O . GLY A 1 306 ? 9.044 52.064 -0.256 1.00 15.93 303 GLY A O 1
ATOM 2255 N N . ASP A 1 307 ? 10.640 52.652 1.184 1.00 18.40 304 ASP A N 1
ATOM 2256 C CA . ASP A 1 307 ? 10.684 54.019 0.699 1.00 17.43 304 ASP A CA 1
ATOM 2257 C C . ASP A 1 307 ? 10.866 54.155 -0.822 1.00 17.46 304 ASP A C 1
ATOM 2258 O O . ASP A 1 307 ? 10.327 55.083 -1.418 1.00 17.71 304 ASP A O 1
ATOM 2263 N N . VAL A 1 308 ? 11.678 53.272 -1.418 1.00 17.61 305 VAL A N 1
ATOM 2264 C CA . VAL A 1 308 ? 11.904 53.258 -2.882 1.00 17.27 305 VAL A CA 1
ATOM 2265 C C . VAL A 1 308 ? 10.567 53.218 -3.624 1.00 17.85 305 VAL A C 1
ATOM 2266 O O . VAL A 1 308 ? 10.370 53.932 -4.602 1.00 18.85 305 VAL A O 1
ATOM 2270 N N . ALA A 1 309 ? 9.659 52.369 -3.149 1.00 16.05 306 ALA A N 1
ATOM 2271 C CA . ALA A 1 309 ? 8.322 52.281 -3.768 1.00 17.28 306 ALA A CA 1
ATOM 2272 C C . ALA A 1 309 ? 7.409 53.450 -3.375 1.00 18.57 306 ALA A C 1
ATOM 2273 O O . ALA A 1 309 ? 6.665 54.016 -4.225 1.00 16.92 306 ALA A O 1
ATOM 2275 N N . LEU A 1 310 ? 7.446 53.811 -2.096 1.00 17.37 307 LEU A N 1
ATOM 2276 C CA . LEU A 1 310 ? 6.595 54.891 -1.606 1.00 17.66 307 LEU A CA 1
ATOM 2277 C C . LEU A 1 310 ? 6.897 56.194 -2.343 1.00 16.70 307 LEU A C 1
ATOM 2278 O O . LEU A 1 310 ? 5.996 56.996 -2.584 1.00 19.42 307 LEU A O 1
ATOM 2283 N N . LYS A 1 311 ? 8.169 56.438 -2.686 1.00 17.56 308 LYS A N 1
ATOM 2284 C CA . LYS A 1 311 ? 8.538 57.664 -3.400 1.00 17.88 308 LYS A CA 1
ATOM 2285 C C . LYS A 1 311 ? 7.758 57.863 -4.721 1.00 18.94 308 LYS A C 1
ATOM 2286 O O . LYS A 1 311 ? 7.673 58.983 -5.214 1.00 20.24 308 LYS A O 1
ATOM 2292 N N . ALA A 1 312 ? 7.212 56.790 -5.295 1.00 16.00 309 ALA A N 1
ATOM 2293 C CA . ALA A 1 312 ? 6.578 56.907 -6.607 1.00 19.03 309 ALA A CA 1
ATOM 2294 C C . ALA A 1 312 ? 5.159 57.423 -6.513 1.00 17.95 309 ALA A C 1
ATOM 2295 O O . ALA A 1 312 ? 4.529 57.644 -7.540 1.00 19.44 309 ALA A O 1
ATOM 2297 N N . ALA A 1 313 ? 4.647 57.634 -5.300 1.00 16.68 310 ALA A N 1
ATOM 2298 C CA . ALA A 1 313 ? 3.205 57.799 -5.137 1.00 16.68 310 ALA A CA 1
ATOM 2299 C C . ALA A 1 313 ? 2.902 58.705 -3.929 1.00 18.48 310 ALA A C 1
ATOM 2300 O O . ALA A 1 313 ? 3.763 58.912 -3.050 1.00 17.05 310 ALA A O 1
ATOM 2302 N N . LEU A 1 314 ? 1.652 59.174 -3.863 1.00 16.52 311 LEU A N 1
ATOM 2303 C CA . LEU A 1 314 ? 1.100 59.671 -2.620 1.00 17.18 311 LEU A CA 1
ATOM 2304 C C . LEU A 1 314 ? 0.386 58.445 -2.019 1.00 15.66 311 LEU A C 1
ATOM 2305 O O . LEU A 1 314 ? -0.419 57.793 -2.704 1.00 16.56 311 LEU A O 1
ATOM 2310 N N . VAL A 1 315 ? 0.721 58.081 -0.792 1.00 14.97 312 VAL A N 1
ATOM 2311 C CA . VAL A 1 315 ? 0.242 56.807 -0.250 1.00 14.67 312 VAL A CA 1
ATOM 2312 C C . VAL A 1 315 ? -0.658 57.129 0.945 1.00 14.83 312 VAL A C 1
ATOM 2313 O O . VAL A 1 315 ? -0.264 57.881 1.852 1.00 15.24 312 VAL A O 1
ATOM 2317 N N . VAL A 1 316 ? -1.877 56.609 0.903 1.00 14.36 313 VAL A N 1
ATOM 2318 C CA . VAL A 1 316 ? -2.920 56.938 1.906 1.00 13.73 313 VAL A CA 1
ATOM 2319 C C . VAL A 1 316 ? -3.119 55.733 2.830 1.00 14.06 313 VAL A C 1
ATOM 2320 O O . VAL A 1 316 ? -3.485 54.641 2.381 1.00 15.06 313 VAL A O 1
ATOM 2324 N N . PHE A 1 317 ? -2.801 55.911 4.107 1.00 13.04 314 PHE A N 1
ATOM 2325 C CA . PHE A 1 317 ? -2.953 54.870 5.113 1.00 13.98 314 PHE A CA 1
ATOM 2326 C C . PHE A 1 317 ? -4.279 55.210 5.820 1.00 14.36 314 PHE A C 1
ATOM 2327 O O . PHE A 1 317 ? -4.340 56.144 6.609 1.00 15.52 314 PHE A O 1
ATOM 2335 N N . ASP A 1 318 ? -5.339 54.521 5.407 1.00 15.01 315 ASP A N 1
ATOM 2336 C CA . ASP A 1 318 ? -6.699 54.827 5.865 1.00 13.90 315 ASP A CA 1
ATOM 2337 C C . ASP A 1 318 ? -7.085 53.906 7.032 1.00 15.63 315 ASP A C 1
ATOM 2338 O O . ASP A 1 318 ? -7.405 52.731 6.839 1.00 14.68 315 ASP A O 1
ATOM 2343 N N . LEU A 1 319 ? -6.943 54.429 8.244 1.00 14.55 316 LEU A N 1
ATOM 2344 C CA . LEU A 1 319 ? -7.196 53.613 9.462 1.00 15.56 316 LEU A CA 1
ATOM 2345 C C . LEU A 1 319 ? -8.708 53.436 9.666 1.00 16.70 316 LEU A C 1
ATOM 2346 O O . LEU A 1 319 ? -9.141 52.440 10.252 1.00 19.03 316 LEU A O 1
ATOM 2351 N N . GLY A 1 320 ? -9.506 54.368 9.147 1.00 15.94 317 GLY A N 1
ATOM 2352 C CA . GLY A 1 320 ? -10.974 54.274 9.303 1.00 16.51 317 GLY A CA 1
ATOM 2353 C C . GLY A 1 320 ? -11.583 53.165 8.463 1.00 18.49 317 GLY A C 1
ATOM 2354 O O . GLY A 1 320 ? -12.564 52.517 8.882 1.00 18.13 317 GLY A O 1
ATOM 2355 N N . ASN A 1 321 ? -11.019 52.939 7.259 1.00 17.32 318 ASN A N 1
ATOM 2356 C CA . ASN A 1 321 ? -11.546 51.898 6.396 1.00 17.43 318 ASN A CA 1
ATOM 2357 C C . ASN A 1 321 ? -10.612 50.688 6.300 1.00 17.85 318 ASN A C 1
ATOM 2358 O O . ASN A 1 321 ? -10.923 49.733 5.611 1.00 19.44 318 ASN A O 1
ATOM 2363 N N . GLU A 1 322 ? -9.470 50.728 7.017 1.00 17.26 319 GLU A N 1
ATOM 2364 C CA . GLU A 1 322 ? -8.455 49.677 6.869 1.00 15.35 319 GLU A CA 1
ATOM 2365 C C . GLU A 1 322 ? -8.165 49.350 5.410 1.00 16.42 319 GLU A C 1
ATOM 2366 O O . GLU A 1 322 ? -8.324 48.198 4.925 1.00 15.25 319 GLU A O 1
ATOM 2372 N N . ARG A 1 323 ? -7.796 50.410 4.702 1.00 16.05 320 ARG A N 1
ATOM 2373 C CA . ARG A 1 323 ? -7.372 50.262 3.303 1.00 16.53 320 ARG A CA 1
ATOM 2374 C C . ARG A 1 323 ? -6.162 51.148 3.021 1.00 16.68 320 ARG A C 1
ATOM 2375 O O . ARG A 1 323 ? -5.829 52.054 3.806 1.00 15.33 320 ARG A O 1
ATOM 2383 N N . LEU A 1 324 ? -5.485 50.862 1.922 1.00 16.18 321 LEU A N 1
ATOM 2384 C CA . LEU A 1 324 ? -4.250 51.512 1.564 1.00 16.39 321 LEU A CA 1
ATOM 2385 C C . LEU A 1 324 ? -4.439 52.072 0.159 1.00 15.51 321 LEU A C 1
ATOM 2386 O O . LEU A 1 324 ? -4.784 51.321 -0.762 1.00 16.57 321 LEU A O 1
ATOM 2391 N N . GLY A 1 325 ? -4.201 53.358 0.001 1.00 14.69 322 GLY A N 1
ATOM 2392 C CA . GLY A 1 325 ? -4.400 54.035 -1.262 1.00 15.38 322 GLY A CA 1
ATOM 2393 C C . GLY A 1 325 ? -3.073 54.442 -1.893 1.00 16.14 322 GLY A C 1
ATOM 2394 O O . GLY A 1 325 ? -2.126 54.788 -1.179 1.00 16.46 322 GLY A O 1
ATOM 2395 N N . TRP A 1 326 ? -3.008 54.412 -3.226 1.00 15.10 323 TRP A N 1
ATOM 2396 C CA . TRP A 1 326 ? -1.783 54.825 -3.937 1.00 14.90 323 TRP A CA 1
ATOM 2397 C C . TRP A 1 326 ? -2.216 55.748 -5.074 1.00 15.44 323 TRP A C 1
ATOM 2398 O O . TRP A 1 326 ? -3.080 55.365 -5.864 1.00 16.18 323 TRP A O 1
ATOM 2409 N N . ALA A 1 327 ? -1.669 56.945 -5.119 1.00 16.05 324 ALA A N 1
ATOM 2410 C CA . ALA A 1 327 ? -1.934 57.839 -6.262 1.00 14.08 324 ALA A CA 1
ATOM 2411 C C . ALA A 1 327 ? -0.614 58.065 -6.955 1.00 17.78 324 ALA A C 1
ATOM 2412 O O . ALA A 1 327 ? 0.390 58.408 -6.300 1.00 16.93 324 ALA A O 1
ATOM 2414 N N . GLN A 1 328 ? -0.601 57.856 -8.264 1.00 16.74 325 GLN A N 1
ATOM 2415 C CA . GLN A 1 328 ? 0.652 58.029 -9.009 1.00 17.90 325 GLN A CA 1
ATOM 2416 C C . GLN A 1 328 ? 1.217 59.447 -8.878 1.00 18.49 325 GLN A C 1
ATOM 2417 O O . GLN A 1 328 ? 0.497 60.420 -9.096 1.00 18.72 325 GLN A O 1
ATOM 2423 N N . LYS A 1 329 ? 2.525 59.563 -8.574 1.00 17.82 326 LYS A N 1
ATOM 2424 C CA . LYS A 1 329 ? 3.193 60.865 -8.505 1.00 19.17 326 LYS A CA 1
ATOM 2425 C C . LYS A 1 329 ? 4.164 60.966 -9.695 1.00 23.77 326 LYS A C 1
ATOM 2426 O O . LYS A 1 329 ? 4.620 62.062 -10.056 1.00 27.90 326 LYS A O 1
#

Secondary structure (DSSP, 8-state):
-EEEEEEESSTT---EEEEEEETTTTEEEEEEEETT---EEE-BTTS-HHHHTTS--B-GGG-TT-EE-TT-BEEEE-TTS-EEEEEEEEEEEEETTEEEEEEEEEEEEEE-HHHHH-TT--EEEE-S-GGG---BSSPPPPHHHHHHTTSSSSEEEEE--SSS-EEEEESS--GGG-SS-EEEEE-B-TTSS-EEEE--EEETT----S--EEEEE-TT--SEEE-HHHHHHHHTT-TT-EEETTTTEEEEETT--PPPEEEEETTEEEEE-GGGGEEEESSTT-SEEEESEEE-TTTTSEEE-HHHHTTEEEEEETTTTEEEEEE-

Foldseek 3Di:
DAKWKWFQPDQLSQFIWTWKFWAVVTQIFIAGEKLAAWDAEFAAPLAPCLQQPLARHHYQVVHPLKAFDPPKKFKDADLVRWIFIAGWIFAWMAGRRAIQGTFIYHYTNYTGPVNSVSRRHGYYQHNFAQVRAGMPPDGTGGPLVSCQVVALHSKWKDAYANRDMDIIGGRDADCVVFDFDKFKFAADCVVRFRWGKWQAKDWQDDDGDRPIAIAGEIQNGQAFAGAPVVVCVQCVPQVQWDQDVVVRWIKGFPPTLGGWMWIHRPNDIQIQHRVLQFRAAPDPPHRMTGGRYGHPPVRPGGYCYDSNSNQFIWMCRPPRNMIITGGD

InterPro domains:
  IPR001461 Aspartic peptidase A1 [PR00792] (101-121)
  IPR001461 Aspartic peptidase A1 [PR00792] (245-258)
  IPR001461 Aspartic peptidase A1 [PR00792] (294-305)
  IPR001461 Aspartic peptidase A1 [PR00792] (381-396)
  IPR001461 Aspartic peptidase A1 [PTHR47966] (67-405)
  IPR001969 Aspartic peptidase, active site [PS00141] (110-121)
  IPR001969 Aspartic peptidase, active site [PS00141] (294-305)
  IPR021109 Aspartic peptidase domain superfamily [G3DSA:2.40.70.10] (84-252)
  IPR021109 Aspartic peptidase domain superfamily [G3DSA:2.40.70.10] (253-407)
  IPR021109 Aspartic peptidase domain superfamily [SSF50630] (88-406)
  IPR033121 Peptidase family A1 domain [PF00026] (94-406)
  IPR033121 Peptidase family A1 domain [PS51767] (95-405)
  IPR034163 Aspergillopepsin-like catalytic domain [cd06097] (95-406)

Radius of gyration: 19.68 Å; Cα contacts (8 Å, |Δi|>4): 917; chains: 1; bounding box: 44×38×57 Å

Sequence (328 aa):
TGSAPNHPSDSADSEYITSVSIGTPAQVLPLDFDTGSSDLWVFSSETPKSSATGHAIYTPSKSSTSKKVSGASWSISYGDGSSSSGDVYTDKVTIGGFSVNTQGVESATRVSTEFVQDTVISGLVGLAFDSGNQVRPHPQKTWFSNAASSLAEPLFTADLRHGQNGSYNFGYIDTSVAKGPVAYTPVDNSQGFWEFTASGYSVGGGKLNRNSIDGIADTGTTLLLLDDNVVDAYYANVQSAQYDNQQEGVVFDCDEDLPSFSFGVGSSTITIPGDLLNLTPLEEGSSTCFGGLQSSSGIGINIFGDVALKAALVVFDLGNERLGWAQK